Protein AF-A0A836VFK0-F1 (afdb_monomer_lite)

Radius of gyration: 29.85 Å; chains: 1; bounding box: 54×107×54 Å

Sequence (271 aa):
MSVHYNKGGKITPRKLFIPAIAVLILAVAMVLGTFAPRTVLADGMPELYFIDAHSQLPRGFAPSKIIPLMDKAGVWRTILSARNDRSPKDVANYAAKHPDRITAAVRSKGKSFNKNKPKFEKLINLQLKQPIFKALGEVILYHAQKGNKAPEINVSLHSPQARMLLDVALERKWPFIAHYELRASGPAKSKILDSFKATARANPDHPFLLIHMAQLNVDEVKRLIAAHGNVYFLTSHSNPIRDFSTRQLWTNLFDGERLLPRWTEVFLENP

Foldseek 3Di:
DDDDDDDDDDDDDDDPPPDVVNVVVVVVVVVVVVPDPPPPPVPDDDLPAAEAAADEDEPPDDLVVVVVVCVVVSHQAYAYEYDQHDQLVVLLVSCVVVVRHYARAQDLDYPCLQVVHVVNVVSRVVVVVDPSHLAHHEDEQFDDDQDVPDHTGHHACPDPSNVVSVVVCVVSLHEHEYEALLVNVPPCNVVRVVSVLVVLVVVQPRAYEYELQSLDELVVSLVSCVSHVRYYYHNPPQDDVDDPVGPRSGHHQDDVPHGDVSNVVSVVVPD

Structure (mmCIF, N/CA/C/O backbone):
data_AF-A0A836VFK0-F1
#
_entry.id   AF-A0A836VFK0-F1
#
loop_
_atom_site.group_PDB
_atom_site.id
_atom_site.type_symbol
_atom_site.label_atom_id
_atom_site.label_alt_id
_atom_site.label_comp_id
_atom_site.label_asym_id
_atom_site.label_entity_id
_atom_site.label_seq_id
_atom_site.pdbx_PDB_ins_code
_atom_site.Cartn_x
_atom_site.Cartn_y
_atom_site.Cartn_z
_atom_site.occupancy
_atom_site.B_iso_or_equiv
_atom_site.auth_seq_id
_atom_site.auth_comp_id
_atom_site.auth_asym_id
_atom_site.auth_atom_id
_atom_site.pdbx_PDB_model_num
ATOM 1 N N . MET A 1 1 ? 20.744 -84.319 -35.127 1.00 40.69 1 MET A N 1
ATOM 2 C CA . MET A 1 1 ? 21.177 -85.559 -34.452 1.00 40.69 1 MET A CA 1
ATOM 3 C C . MET A 1 1 ? 22.520 -85.260 -33.812 1.00 40.69 1 MET A C 1
ATOM 5 O O . MET A 1 1 ? 23.412 -84.862 -34.543 1.00 40.69 1 MET A O 1
ATOM 9 N N . SER A 1 2 ? 22.589 -85.291 -32.481 1.00 31.70 2 SER A N 1
ATOM 10 C CA . SER A 1 2 ? 23.764 -85.658 -31.671 1.00 31.70 2 SER A CA 1
ATOM 11 C C . SER A 1 2 ? 23.610 -85.075 -30.276 1.00 31.70 2 SER A C 1
ATOM 13 O O . SER A 1 2 ? 23.870 -83.906 -30.009 1.00 31.70 2 SER A O 1
ATOM 15 N N . VAL A 1 3 ? 23.120 -85.950 -29.407 1.00 33.25 3 VAL A N 1
ATOM 16 C CA . VAL A 1 3 ? 23.165 -85.838 -27.958 1.00 33.25 3 VAL A CA 1
ATOM 17 C C . VAL A 1 3 ? 24.561 -86.286 -27.536 1.00 33.25 3 VAL A C 1
ATOM 19 O O . VAL A 1 3 ? 24.964 -87.399 -27.867 1.00 33.25 3 VAL A O 1
ATOM 22 N N . HIS A 1 4 ? 25.275 -85.464 -26.772 1.00 34.50 4 HIS A N 1
ATOM 23 C CA . HIS A 1 4 ? 26.400 -85.934 -25.970 1.00 34.50 4 HIS A CA 1
ATOM 24 C C . HIS A 1 4 ? 26.123 -85.639 -24.499 1.00 34.50 4 HIS A C 1
ATOM 26 O O . HIS A 1 4 ? 26.166 -84.501 -24.045 1.00 34.50 4 HIS A O 1
ATOM 32 N N . TYR A 1 5 ? 25.820 -86.709 -23.766 1.00 36.06 5 TYR A N 1
ATOM 33 C CA . TYR A 1 5 ? 25.898 -86.756 -22.313 1.00 36.06 5 TYR A CA 1
ATOM 34 C C . TYR A 1 5 ? 27.365 -86.796 -21.892 1.00 36.06 5 TYR A C 1
ATOM 36 O O . TYR A 1 5 ? 28.132 -87.591 -22.439 1.00 36.06 5 TYR A O 1
ATOM 44 N N . ASN A 1 6 ? 27.727 -86.046 -20.848 1.00 42.47 6 ASN A N 1
ATOM 45 C CA . ASN A 1 6 ? 28.866 -86.425 -20.027 1.00 42.47 6 ASN A CA 1
ATOM 46 C C . ASN A 1 6 ? 28.558 -86.344 -18.528 1.00 42.47 6 ASN A C 1
ATOM 48 O O . ASN A 1 6 ? 27.777 -85.519 -18.059 1.00 42.47 6 ASN A O 1
ATOM 52 N N . LYS A 1 7 ? 29.133 -87.317 -17.827 1.00 45.81 7 LYS A N 1
ATOM 53 C CA . LYS A 1 7 ? 28.816 -87.799 -16.484 1.00 45.81 7 LYS A CA 1
ATOM 54 C C . LYS A 1 7 ? 29.408 -86.910 -15.384 1.00 45.81 7 LYS A C 1
ATOM 56 O O . LYS A 1 7 ? 30.547 -86.483 -15.484 1.00 45.81 7 LYS A O 1
ATOM 61 N N . GLY A 1 8 ? 28.662 -86.795 -14.283 1.00 50.50 8 GLY A N 1
ATOM 62 C CA . GLY A 1 8 ? 29.181 -86.884 -12.911 1.00 50.50 8 GLY A CA 1
ATOM 63 C C . GLY A 1 8 ? 30.143 -85.796 -12.425 1.00 50.50 8 GLY A C 1
ATOM 64 O O . GLY A 1 8 ? 31.353 -85.938 -12.543 1.00 50.50 8 GLY A O 1
ATOM 65 N N . GLY A 1 9 ? 29.612 -84.802 -11.710 1.00 40.38 9 GLY A N 1
ATOM 66 C CA . GLY A 1 9 ? 30.397 -83.915 -10.848 1.00 40.38 9 GLY A CA 1
ATOM 67 C C . GLY A 1 9 ? 29.588 -83.523 -9.614 1.00 40.38 9 GLY A C 1
ATOM 68 O O . GLY A 1 9 ? 28.629 -82.765 -9.718 1.00 40.38 9 GLY A O 1
ATOM 69 N N . LYS A 1 10 ? 29.937 -84.072 -8.444 1.00 41.88 10 LYS A N 1
ATOM 70 C CA . LYS A 1 10 ? 29.364 -83.671 -7.149 1.00 41.88 10 LYS A CA 1
ATOM 71 C C . LYS A 1 10 ? 29.747 -82.214 -6.865 1.00 41.88 10 LYS A C 1
ATOM 73 O O . LYS A 1 10 ? 30.933 -81.905 -6.811 1.00 41.88 10 LYS A O 1
ATOM 78 N N . ILE A 1 11 ? 28.762 -81.348 -6.635 1.00 45.59 11 ILE A N 1
ATOM 79 C CA . ILE A 1 11 ? 28.976 -79.970 -6.174 1.00 45.59 11 ILE A CA 1
ATOM 80 C C . ILE A 1 11 ? 28.818 -79.954 -4.651 1.00 45.59 11 ILE A C 1
ATOM 82 O O . ILE A 1 11 ? 27.724 -80.160 -4.130 1.00 45.59 11 ILE A O 1
ATOM 86 N N . THR A 1 12 ? 29.908 -79.721 -3.923 1.00 44.12 12 THR A N 1
ATOM 87 C CA . THR A 1 12 ? 29.870 -79.347 -2.504 1.00 44.12 12 THR A CA 1
ATOM 88 C C . THR A 1 12 ? 29.607 -77.839 -2.386 1.00 44.12 12 THR A C 1
ATOM 90 O O . THR A 1 12 ? 30.286 -77.053 -3.050 1.00 44.12 12 THR A O 1
ATOM 93 N N . PRO A 1 13 ? 28.649 -77.382 -1.556 1.00 41.91 13 PRO A N 1
ATOM 94 C CA . PRO A 1 13 ? 28.379 -75.957 -1.415 1.00 41.91 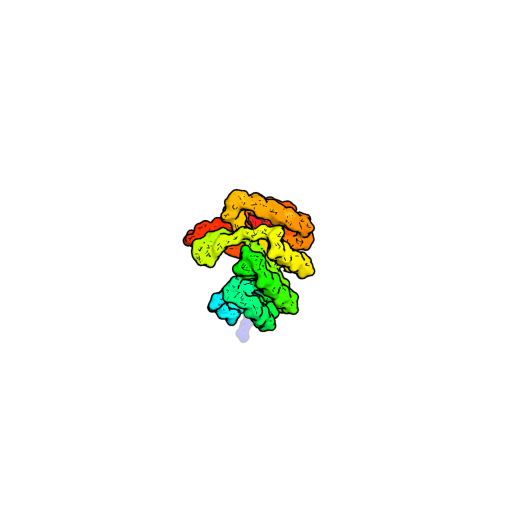13 PRO A CA 1
ATOM 95 C C . PRO A 1 13 ? 29.496 -75.276 -0.612 1.00 41.91 13 PRO A C 1
ATOM 97 O O . PRO A 1 13 ? 29.728 -75.579 0.560 1.00 41.91 13 PRO A O 1
ATOM 100 N N . ARG A 1 14 ? 30.186 -74.321 -1.246 1.00 40.91 14 ARG A N 1
ATOM 101 C CA . ARG A 1 14 ? 31.087 -73.374 -0.576 1.00 40.91 14 ARG A CA 1
ATOM 102 C C . ARG A 1 14 ? 30.245 -72.497 0.357 1.00 40.91 14 ARG A C 1
ATOM 104 O O . ARG A 1 14 ? 29.415 -71.723 -0.112 1.00 40.91 14 ARG A O 1
ATOM 111 N N . LYS A 1 15 ? 30.458 -72.600 1.673 1.00 44.19 15 LYS A N 1
ATOM 112 C CA . LYS A 1 15 ? 29.910 -71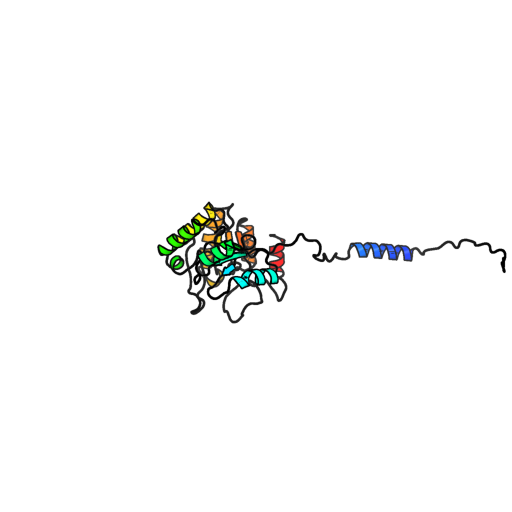.637 2.641 1.00 44.19 15 LYS A CA 1
ATOM 113 C C . LYS A 1 15 ? 30.498 -70.258 2.335 1.00 44.19 15 LYS A C 1
ATOM 115 O O . LYS A 1 15 ? 31.712 -70.075 2.406 1.00 44.19 15 LYS A O 1
ATOM 120 N N . LEU A 1 16 ? 29.638 -69.310 1.974 1.00 48.19 16 LEU A N 1
ATOM 121 C CA . LEU A 1 16 ? 29.999 -67.916 1.744 1.00 48.19 16 LEU A CA 1
ATOM 122 C C . LEU A 1 16 ? 30.299 -67.266 3.105 1.00 48.19 16 LEU A C 1
ATOM 124 O O . LEU A 1 16 ? 29.391 -66.849 3.819 1.00 48.19 16 LEU A O 1
ATOM 128 N N . PHE A 1 17 ? 31.571 -67.232 3.501 1.00 50.44 17 PHE A N 1
ATOM 129 C CA . PHE A 1 17 ? 32.017 -66.433 4.641 1.00 50.44 17 PHE A CA 1
ATOM 130 C C . PHE A 1 17 ? 32.078 -64.972 4.197 1.00 50.44 17 PHE A C 1
ATOM 132 O O . PHE A 1 17 ? 33.043 -64.551 3.563 1.00 50.44 17 PHE A O 1
ATOM 139 N N . ILE A 1 18 ? 31.036 -64.201 4.503 1.00 57.59 18 ILE A N 1
ATOM 140 C CA . ILE A 1 18 ? 31.115 -62.742 4.428 1.00 57.59 18 ILE A CA 1
ATOM 141 C C . ILE A 1 18 ? 31.880 -62.296 5.683 1.00 57.59 18 ILE A C 1
ATOM 143 O O . ILE A 1 18 ? 31.390 -62.524 6.791 1.00 57.59 18 ILE A O 1
ATOM 147 N N . PRO A 1 19 ? 33.089 -61.719 5.563 1.00 61.84 19 PRO A N 1
ATOM 148 C CA . PRO A 1 19 ? 33.842 -61.273 6.728 1.00 61.84 19 PRO A CA 1
ATOM 149 C C . PRO A 1 19 ? 33.047 -60.183 7.455 1.00 61.84 19 PRO A C 1
ATOM 151 O O . PRO A 1 19 ? 32.482 -59.298 6.814 1.00 61.84 19 PRO A O 1
ATOM 154 N N . ALA A 1 20 ? 33.021 -60.224 8.790 1.00 58.22 20 ALA A N 1
ATOM 155 C CA . ALA A 1 20 ? 32.262 -59.294 9.639 1.00 58.22 20 ALA A CA 1
ATOM 156 C C . ALA A 1 20 ? 32.525 -57.804 9.320 1.00 58.22 20 ALA A C 1
ATOM 158 O O . ALA A 1 20 ? 31.658 -56.957 9.515 1.00 58.22 20 ALA A O 1
ATOM 159 N N . ILE A 1 21 ? 33.692 -57.498 8.745 1.00 59.25 21 ILE A N 1
ATOM 160 C CA . ILE A 1 21 ? 34.079 -56.168 8.262 1.00 59.25 21 ILE A CA 1
ATOM 161 C C . ILE A 1 21 ? 33.166 -55.682 7.123 1.00 59.25 21 ILE A C 1
ATOM 163 O O . ILE A 1 21 ? 32.782 -54.518 7.108 1.00 59.25 21 ILE A O 1
ATOM 167 N N . ALA A 1 22 ? 32.752 -56.554 6.199 1.00 59.38 22 ALA A N 1
ATOM 168 C CA . ALA A 1 22 ? 31.859 -56.181 5.099 1.00 59.38 22 ALA A CA 1
ATOM 169 C C . ALA A 1 22 ? 30.433 -55.870 5.590 1.00 59.38 22 ALA A C 1
ATOM 171 O O . ALA A 1 22 ? 29.790 -54.956 5.079 1.00 59.38 22 ALA A O 1
ATOM 172 N N . VAL A 1 23 ? 29.967 -56.578 6.626 1.00 65.25 23 VAL A N 1
ATOM 173 C CA . VAL A 1 23 ? 28.681 -56.293 7.287 1.00 65.25 23 VAL A CA 1
ATOM 174 C C . VAL A 1 23 ? 28.744 -54.959 8.035 1.00 65.25 23 VAL A C 1
ATOM 176 O O . VAL A 1 23 ? 27.807 -54.167 7.959 1.00 65.25 23 VAL A O 1
ATOM 179 N N . LEU A 1 24 ? 29.871 -54.670 8.694 1.00 64.56 24 LEU A N 1
ATOM 180 C CA . LEU A 1 24 ? 30.083 -53.410 9.405 1.00 64.56 24 LEU A CA 1
ATOM 181 C C . LEU A 1 24 ? 30.148 -52.207 8.448 1.00 64.56 24 LEU A C 1
ATOM 183 O O . LEU A 1 24 ? 29.543 -51.176 8.725 1.00 64.56 24 LEU A O 1
ATOM 187 N N . ILE A 1 25 ? 30.815 -52.347 7.296 1.00 67.44 25 ILE A N 1
ATOM 188 C CA . ILE A 1 25 ? 30.869 -51.296 6.266 1.00 67.44 25 ILE A CA 1
ATOM 189 C C . ILE A 1 25 ? 29.471 -51.021 5.694 1.00 67.44 25 ILE A C 1
ATOM 191 O O . ILE A 1 25 ? 29.098 -49.857 5.541 1.00 67.44 25 ILE A O 1
ATOM 195 N N . LEU A 1 26 ? 28.666 -52.062 5.441 1.00 63.03 26 LEU A N 1
ATOM 196 C CA . LEU A 1 26 ? 27.279 -51.885 4.996 1.00 63.03 26 LEU A CA 1
ATOM 197 C C . LEU A 1 26 ? 26.421 -51.171 6.053 1.00 63.03 26 LEU A C 1
ATOM 199 O O . LEU A 1 26 ? 25.635 -50.290 5.709 1.00 63.03 26 LEU A O 1
ATOM 203 N N . ALA A 1 27 ? 26.586 -51.524 7.330 1.00 65.00 27 ALA A N 1
ATOM 204 C CA . ALA A 1 27 ? 25.838 -50.911 8.425 1.00 65.00 27 ALA A CA 1
ATOM 205 C C . ALA A 1 27 ? 26.190 -49.423 8.599 1.00 65.00 27 ALA A C 1
ATOM 207 O O . ALA A 1 27 ? 25.295 -48.591 8.739 1.00 65.00 27 ALA A O 1
ATOM 208 N N . VAL A 1 28 ? 27.476 -49.063 8.511 1.00 64.25 28 VAL A N 1
ATOM 209 C CA . VAL A 1 28 ? 27.922 -47.660 8.581 1.00 64.25 28 VAL A CA 1
ATOM 210 C C . VAL A 1 28 ? 27.439 -46.859 7.366 1.00 64.25 28 VAL A C 1
ATOM 212 O O . VAL A 1 28 ? 26.987 -45.727 7.531 1.00 64.25 28 VAL A O 1
ATOM 215 N N . ALA A 1 29 ? 27.447 -47.443 6.163 1.00 60.97 29 ALA A N 1
ATOM 216 C CA . ALA A 1 29 ? 26.914 -46.794 4.963 1.00 60.97 29 ALA A CA 1
ATOM 217 C C . ALA A 1 29 ? 25.393 -46.552 5.047 1.00 60.97 29 ALA A C 1
ATOM 219 O O . ALA A 1 29 ? 24.922 -45.494 4.628 1.00 60.97 29 ALA A O 1
ATOM 220 N N . MET A 1 30 ? 24.626 -47.477 5.641 1.00 59.00 30 MET A N 1
ATOM 221 C CA . MET A 1 30 ? 23.194 -47.264 5.895 1.00 59.00 30 MET A CA 1
ATOM 222 C C . MET A 1 30 ? 22.952 -46.142 6.909 1.00 59.00 30 MET A C 1
ATOM 224 O O . MET A 1 30 ? 22.100 -45.290 6.670 1.00 59.00 30 MET A O 1
ATOM 228 N N . VAL A 1 31 ? 23.722 -46.088 8.002 1.00 60.22 31 VAL A N 1
ATOM 229 C CA . VAL A 1 31 ? 23.581 -45.024 9.012 1.00 60.22 31 VAL A CA 1
ATOM 230 C C . VAL A 1 31 ? 23.963 -43.660 8.427 1.00 60.22 31 VAL A C 1
ATOM 232 O O . VAL A 1 31 ? 23.218 -42.698 8.595 1.00 60.22 31 VAL A O 1
ATOM 235 N N . LEU A 1 32 ? 25.044 -43.560 7.649 1.00 53.16 32 LEU A N 1
ATOM 236 C CA . LEU A 1 32 ? 25.421 -42.302 6.987 1.00 53.16 32 LEU A CA 1
ATOM 237 C C . LEU A 1 32 ? 24.399 -41.860 5.923 1.00 53.16 32 LEU A C 1
ATOM 239 O O . LEU A 1 32 ? 24.153 -40.663 5.780 1.00 53.16 32 LEU A O 1
ATOM 243 N N . GLY A 1 33 ? 23.733 -42.800 5.244 1.00 55.25 33 GLY A N 1
ATOM 244 C CA . GLY A 1 33 ? 22.623 -42.505 4.330 1.00 55.25 33 GLY A CA 1
ATOM 245 C C . GLY A 1 33 ? 21.375 -41.940 5.023 1.00 55.25 33 GLY A C 1
ATOM 246 O O . GLY A 1 33 ? 20.619 -41.198 4.399 1.00 55.25 33 GLY A O 1
ATOM 247 N N . THR A 1 34 ? 21.174 -42.227 6.317 1.00 55.50 34 THR A N 1
ATOM 248 C CA . THR A 1 34 ? 20.059 -41.654 7.102 1.00 55.50 34 THR A CA 1
ATOM 249 C C . THR A 1 34 ? 20.307 -40.224 7.587 1.00 55.50 34 THR A C 1
ATOM 251 O O . THR A 1 34 ? 19.347 -39.529 7.913 1.00 55.50 34 THR A O 1
ATOM 254 N N . PHE A 1 35 ? 21.564 -39.762 7.579 1.00 53.28 35 PHE A N 1
ATOM 255 C CA . PHE A 1 35 ? 21.956 -38.400 7.970 1.00 53.28 35 PHE A CA 1
ATOM 256 C C . PHE A 1 35 ? 22.393 -37.519 6.794 1.00 53.28 35 PHE A C 1
ATOM 258 O O . PHE A 1 35 ? 22.774 -36.367 7.004 1.00 53.28 35 PHE A O 1
ATOM 265 N N . ALA A 1 36 ? 22.317 -38.015 5.556 1.00 50.44 36 ALA A N 1
ATOM 266 C CA . ALA A 1 36 ? 22.446 -37.151 4.393 1.00 50.44 36 ALA A CA 1
ATOM 267 C C . ALA A 1 36 ? 21.314 -36.108 4.450 1.00 50.44 36 ALA A C 1
ATOM 269 O O . ALA A 1 36 ? 20.142 -36.501 4.519 1.00 50.44 36 ALA A O 1
ATOM 270 N N . PRO A 1 37 ? 21.614 -34.794 4.455 1.00 48.03 37 PRO A N 1
ATOM 271 C CA . PRO A 1 37 ? 20.571 -33.788 4.405 1.00 48.03 37 PRO A CA 1
ATOM 272 C C . PRO A 1 37 ? 19.762 -34.055 3.144 1.00 48.03 37 PRO A C 1
ATOM 274 O O . PRO A 1 37 ? 20.289 -33.999 2.033 1.00 48.03 37 PRO A O 1
ATOM 277 N N . ARG A 1 38 ? 18.480 -34.388 3.316 1.00 50.31 38 ARG A N 1
ATOM 278 C CA . ARG A 1 38 ? 17.544 -34.381 2.200 1.00 50.31 38 ARG A CA 1
ATOM 279 C C . ARG A 1 38 ? 17.530 -32.948 1.698 1.00 50.31 38 ARG A C 1
ATOM 281 O O . ARG A 1 38 ? 16.934 -32.075 2.325 1.00 50.31 38 ARG A O 1
ATOM 288 N N . THR A 1 39 ? 18.206 -32.696 0.586 1.00 46.50 39 THR A N 1
ATOM 289 C CA . THR A 1 39 ? 17.865 -31.572 -0.267 1.00 46.50 39 THR A CA 1
ATOM 290 C C . THR A 1 39 ? 16.414 -31.796 -0.657 1.00 46.50 39 THR A C 1
ATOM 292 O O . THR A 1 39 ? 16.101 -32.621 -1.512 1.00 46.50 39 THR A O 1
ATOM 295 N N . VAL A 1 40 ? 15.506 -31.128 0.052 1.00 47.03 40 VAL A N 1
ATOM 296 C CA . VAL A 1 40 ? 14.118 -31.008 -0.372 1.00 47.03 40 VAL A CA 1
ATOM 297 C C . VAL A 1 40 ? 14.176 -30.157 -1.632 1.00 47.03 40 VAL A C 1
ATOM 299 O O . VAL A 1 40 ? 14.176 -28.930 -1.573 1.00 47.03 40 VAL A O 1
ATOM 302 N N . LEU A 1 41 ? 14.347 -30.813 -2.779 1.00 46.09 41 LEU A N 1
ATOM 303 C CA . LEU A 1 41 ? 14.021 -30.202 -4.054 1.00 46.09 41 LEU A CA 1
ATOM 304 C C . LEU A 1 41 ? 12.532 -29.860 -3.981 1.00 46.09 41 LEU A C 1
ATOM 306 O O . LEU A 1 41 ? 11.723 -30.669 -3.528 1.00 46.09 41 LEU A O 1
ATOM 310 N N . ALA A 1 42 ? 12.199 -28.626 -4.342 1.00 51.44 42 ALA A N 1
ATOM 311 C CA . ALA A 1 42 ? 10.893 -27.998 -4.157 1.00 51.44 42 ALA A CA 1
ATOM 312 C C . ALA A 1 42 ? 9.751 -28.632 -4.986 1.00 51.44 42 ALA A C 1
ATOM 314 O O . ALA A 1 42 ? 8.681 -28.043 -5.108 1.00 51.44 42 ALA A O 1
ATOM 315 N N . ASP A 1 43 ? 9.946 -29.835 -5.525 1.00 51.88 43 ASP A N 1
ATOM 316 C CA . ASP A 1 43 ? 9.104 -30.475 -6.539 1.00 51.88 43 ASP A CA 1
ATOM 317 C C . ASP A 1 43 ? 7.776 -31.036 -5.985 1.00 51.88 43 ASP A C 1
ATOM 319 O O . ASP A 1 43 ? 7.010 -31.658 -6.716 1.00 51.88 43 ASP A O 1
ATOM 323 N N . GLY A 1 44 ? 7.483 -30.828 -4.694 1.00 46.03 44 GLY A N 1
ATOM 324 C CA . GLY A 1 44 ? 6.293 -31.359 -4.014 1.00 46.03 44 GLY A CA 1
ATOM 325 C C . GLY A 1 44 ? 5.548 -30.375 -3.108 1.00 46.03 44 GLY A C 1
ATOM 326 O O . GLY A 1 44 ? 4.681 -30.801 -2.347 1.00 46.03 44 GLY A O 1
ATOM 327 N N . MET A 1 45 ? 5.874 -29.079 -3.146 1.00 47.28 45 MET A N 1
ATOM 328 C CA . MET A 1 45 ? 5.064 -28.071 -2.453 1.00 47.28 45 MET A CA 1
ATOM 329 C C . MET A 1 45 ? 3.758 -27.850 -3.240 1.00 47.28 45 MET A C 1
ATOM 331 O O . MET A 1 45 ? 3.814 -27.828 -4.472 1.00 47.28 45 MET A O 1
ATOM 335 N N . PRO A 1 46 ? 2.589 -27.670 -2.586 1.00 54.19 46 PRO A N 1
ATOM 336 C CA . PRO A 1 46 ? 1.400 -27.172 -3.285 1.00 54.19 46 PRO A CA 1
ATOM 337 C C . PRO A 1 46 ? 1.791 -25.911 -4.061 1.00 54.19 46 PRO A C 1
ATOM 339 O O . PRO A 1 46 ? 2.587 -25.132 -3.534 1.00 54.19 46 PRO A O 1
ATOM 342 N N . GLU A 1 47 ? 1.290 -25.738 -5.295 1.00 60.38 47 GLU A N 1
ATOM 343 C CA . GLU A 1 47 ? 1.605 -24.578 -6.145 1.00 60.38 47 GLU A CA 1
ATOM 344 C C . GLU A 1 47 ? 1.652 -23.305 -5.291 1.00 60.38 47 GLU A C 1
ATOM 346 O O . GLU A 1 47 ? 0.631 -22.845 -4.775 1.00 60.38 47 GLU A O 1
ATOM 351 N N . LEU A 1 48 ? 2.855 -22.764 -5.070 1.00 66.38 48 LEU A N 1
ATOM 352 C CA . LEU A 1 48 ? 3.013 -21.568 -4.259 1.00 66.38 48 LEU A CA 1
ATOM 353 C C . LEU A 1 48 ? 2.461 -20.400 -5.077 1.00 66.38 48 LEU A C 1
ATOM 355 O O . LEU A 1 48 ? 3.137 -19.862 -5.954 1.00 66.38 48 LEU A O 1
ATOM 359 N N . TYR A 1 49 ? 1.214 -20.016 -4.811 1.00 81.38 49 TYR A N 1
ATOM 360 C CA . TYR A 1 49 ? 0.600 -18.874 -5.474 1.00 81.38 49 TYR A CA 1
ATOM 361 C C . TYR A 1 49 ? 1.269 -17.583 -5.007 1.00 81.38 49 TYR A C 1
ATOM 363 O O . TYR A 1 49 ? 1.045 -17.111 -3.892 1.00 81.38 49 TYR A O 1
ATOM 371 N N . PHE A 1 50 ? 2.071 -16.977 -5.880 1.00 90.81 50 PHE A N 1
ATOM 372 C CA . PHE A 1 50 ? 2.662 -15.679 -5.594 1.00 90.81 50 PHE A CA 1
ATOM 373 C C . PHE A 1 50 ? 1.657 -14.561 -5.898 1.00 90.81 50 PHE A C 1
ATOM 375 O O . PHE A 1 50 ? 1.231 -14.371 -7.041 1.00 90.81 50 PHE A O 1
ATOM 382 N N . ILE A 1 51 ? 1.257 -13.826 -4.858 1.00 94.31 51 ILE A N 1
ATOM 383 C CA . ILE A 1 51 ? 0.348 -12.682 -4.962 1.00 94.31 51 ILE A CA 1
ATOM 384 C C . ILE A 1 51 ? 1.142 -11.397 -4.762 1.00 94.31 51 ILE A C 1
ATOM 386 O O . ILE A 1 51 ? 1.738 -11.169 -3.711 1.00 94.31 51 ILE A O 1
ATOM 390 N N . ASP A 1 52 ? 1.080 -10.510 -5.747 1.00 96.44 52 ASP A N 1
ATOM 391 C CA . ASP A 1 52 ? 1.560 -9.145 -5.596 1.00 96.44 52 ASP A CA 1
ATOM 392 C C . ASP A 1 52 ? 0.504 -8.313 -4.853 1.00 96.44 52 ASP A C 1
ATOM 394 O O . ASP A 1 52 ? -0.501 -7.857 -5.413 1.00 96.44 52 ASP A O 1
ATOM 398 N N . ALA A 1 53 ? 0.734 -8.139 -3.553 1.00 96.31 53 ALA A N 1
ATOM 399 C CA . ALA A 1 53 ? -0.183 -7.465 -2.642 1.00 96.31 53 ALA A CA 1
ATOM 400 C C . ALA A 1 53 ? -0.265 -5.939 -2.840 1.00 96.31 53 ALA A C 1
ATOM 402 O O . ALA A 1 53 ? -1.145 -5.302 -2.255 1.00 96.31 53 ALA A O 1
ATOM 403 N N . HIS A 1 54 ? 0.617 -5.327 -3.642 1.00 96.94 54 HIS A N 1
ATOM 404 C CA . HIS A 1 54 ? 0.526 -3.901 -3.942 1.00 96.94 54 HIS A CA 1
ATOM 405 C C . HIS A 1 54 ? 1.272 -3.512 -5.221 1.00 96.94 54 HIS A C 1
ATOM 407 O O . HIS A 1 54 ? 2.492 -3.346 -5.223 1.00 96.94 54 HIS A O 1
ATOM 413 N N . SER A 1 55 ? 0.505 -3.178 -6.259 1.00 96.69 55 SER A N 1
ATOM 414 C CA . SER A 1 55 ? 1.02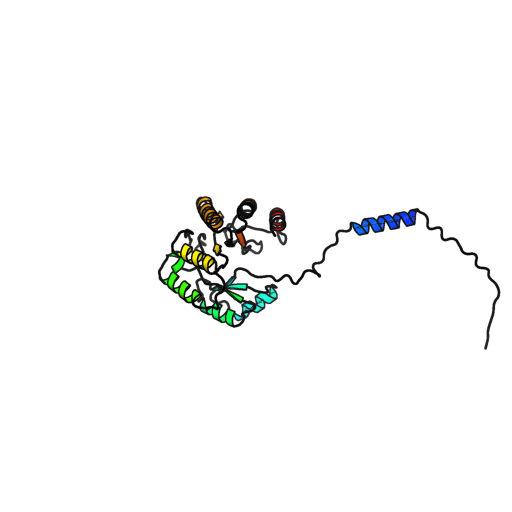8 -2.585 -7.488 1.00 96.69 55 SER A CA 1
ATOM 415 C C . SER A 1 55 ? 0.254 -1.353 -7.933 1.00 96.69 55 SER A C 1
ATOM 417 O O . SER A 1 55 ? -0.883 -1.080 -7.521 1.00 96.69 55 SER A O 1
ATOM 419 N N . GLN A 1 56 ? 0.887 -0.578 -8.814 1.00 96.12 56 GLN A N 1
ATOM 420 C CA . GLN A 1 56 ? 0.336 0.676 -9.315 1.00 96.12 56 GLN A CA 1
ATOM 421 C C . GLN A 1 56 ? 0.458 0.778 -10.822 1.00 96.12 56 GLN A C 1
ATOM 423 O O . GLN A 1 56 ? 1.542 0.628 -11.377 1.00 96.12 56 GLN A O 1
ATOM 428 N N . LEU A 1 57 ? -0.645 1.127 -11.476 1.00 97.06 57 LEU A N 1
ATOM 429 C CA . LEU A 1 57 ? -0.693 1.322 -12.914 1.00 97.06 57 LEU A CA 1
ATOM 430 C C . LEU A 1 57 ? -0.451 2.807 -13.262 1.00 97.06 57 LEU A C 1
ATOM 432 O O . LEU A 1 57 ? -1.349 3.631 -13.035 1.00 97.06 57 LEU A O 1
ATOM 436 N N . PRO A 1 58 ? 0.731 3.183 -13.797 1.00 95.44 58 PRO A N 1
ATOM 437 C CA . PRO A 1 58 ? 1.025 4.556 -14.203 1.00 95.44 58 PRO A CA 1
ATOM 438 C C . PRO A 1 58 ? 0.358 4.924 -15.531 1.00 95.44 58 PRO A C 1
ATOM 440 O O . PRO A 1 58 ? -0.127 4.064 -16.283 1.00 95.44 58 PRO A O 1
ATOM 443 N N . ARG A 1 59 ? 0.362 6.223 -15.848 1.00 93.75 59 ARG A N 1
ATOM 444 C CA . ARG A 1 59 ? 0.065 6.699 -17.204 1.00 93.75 59 ARG A CA 1
ATOM 445 C C . ARG A 1 59 ? 1.129 6.188 -18.183 1.00 93.75 59 ARG A C 1
ATOM 447 O O . ARG A 1 59 ? 2.285 6.013 -17.816 1.00 93.75 59 ARG A O 1
ATOM 454 N N . GLY A 1 60 ? 0.732 5.943 -19.431 1.00 93.31 60 GLY A N 1
ATOM 455 C CA . GLY A 1 60 ? 1.642 5.522 -20.505 1.00 93.31 60 GLY A CA 1
ATOM 456 C C . GLY A 1 60 ? 1.994 4.033 -20.500 1.00 93.31 60 GLY A C 1
ATOM 457 O O . G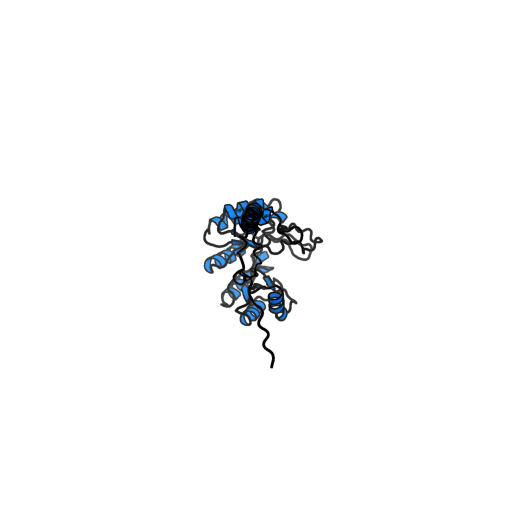LY A 1 60 ? 2.473 3.523 -21.507 1.00 93.31 60 GLY A O 1
ATOM 458 N N . PHE A 1 61 ? 1.696 3.301 -19.422 1.00 96.19 61 PHE A N 1
ATOM 459 C CA . PHE A 1 61 ? 1.834 1.849 -19.415 1.00 96.19 61 PHE A CA 1
ATOM 460 C C . PHE A 1 61 ? 0.600 1.174 -20.026 1.00 96.19 61 PHE A C 1
ATOM 462 O O . PHE A 1 61 ? -0.537 1.414 -19.595 1.00 96.19 61 PHE A O 1
ATOM 469 N N . ALA A 1 62 ? 0.830 0.324 -21.027 1.00 95.06 62 ALA A N 1
ATOM 470 C CA . ALA A 1 62 ? -0.211 -0.415 -21.731 1.00 95.06 62 ALA A CA 1
ATOM 471 C C . ALA A 1 62 ? -0.768 -1.546 -20.844 1.00 95.06 62 ALA A C 1
ATOM 473 O O . ALA A 1 62 ? -0.015 -2.461 -20.509 1.00 95.06 62 ALA A O 1
ATOM 474 N N . PRO A 1 63 ? -2.071 -1.538 -20.484 1.00 95.25 63 PRO A N 1
ATOM 475 C CA . PRO A 1 63 ? -2.649 -2.584 -19.638 1.00 95.25 63 PRO A CA 1
ATOM 476 C C . PRO A 1 63 ? -2.512 -3.993 -20.217 1.00 95.25 63 PRO A C 1
ATOM 478 O O . PRO A 1 63 ? -2.358 -4.941 -19.463 1.00 95.25 63 PRO A O 1
ATOM 481 N N . SER A 1 64 ? -2.479 -4.137 -21.545 1.00 96.00 64 SER A N 1
ATOM 482 C CA . SER A 1 64 ? -2.261 -5.426 -22.217 1.00 96.00 64 SER A CA 1
ATOM 483 C C . SER A 1 64 ? -0.943 -6.114 -21.840 1.00 96.00 64 SER A C 1
ATOM 485 O O . SER A 1 64 ? -0.824 -7.318 -22.025 1.00 96.00 64 SER A O 1
ATOM 487 N N . LYS A 1 65 ? 0.033 -5.382 -21.287 1.00 97.62 65 LYS A N 1
ATOM 488 C CA . LYS A 1 65 ? 1.309 -5.943 -20.822 1.00 97.62 65 LYS A CA 1
ATOM 489 C C . LYS A 1 65 ? 1.259 -6.502 -19.396 1.00 97.62 65 LYS A C 1
ATOM 491 O O . LYS A 1 65 ? 2.212 -7.159 -19.002 1.00 97.62 65 LYS A O 1
ATOM 496 N N . ILE A 1 66 ? 0.201 -6.242 -18.621 1.00 97.62 66 ILE A N 1
ATOM 497 C CA . ILE A 1 66 ? 0.140 -6.610 -17.194 1.00 97.62 66 ILE A CA 1
ATOM 498 C C . ILE A 1 66 ? 0.139 -8.134 -17.025 1.00 97.62 66 ILE A C 1
ATOM 500 O O . ILE A 1 66 ? 1.069 -8.658 -16.424 1.00 97.62 66 ILE A O 1
ATOM 504 N N . ILE A 1 67 ? -0.845 -8.844 -17.594 1.00 98.19 67 ILE A N 1
ATOM 505 C CA . ILE A 1 67 ? -0.935 -10.312 -17.472 1.00 98.19 67 ILE A CA 1
ATOM 506 C C . ILE A 1 67 ? 0.316 -11.024 -18.018 1.00 98.19 67 ILE A C 1
ATOM 508 O O . ILE A 1 67 ? 0.889 -11.805 -17.268 1.00 98.19 67 ILE A O 1
ATOM 512 N N . PRO A 1 68 ? 0.845 -10.705 -19.220 1.00 98.00 68 PRO A N 1
ATOM 513 C CA . PRO A 1 68 ? 2.083 -11.330 -19.695 1.00 98.00 68 PRO A CA 1
ATOM 514 C C . PRO A 1 68 ? 3.289 -11.143 -18.763 1.00 98.00 68 PRO A C 1
ATOM 516 O O . PRO A 1 68 ? 4.124 -12.037 -18.641 1.00 98.00 68 PRO A O 1
ATOM 519 N N . LEU A 1 69 ? 3.409 -9.986 -18.101 1.00 97.44 69 LEU A N 1
ATOM 520 C CA . LEU A 1 69 ? 4.475 -9.758 -17.120 1.00 97.44 69 LEU A CA 1
ATOM 521 C C . LEU A 1 69 ? 4.236 -10.525 -15.823 1.00 97.44 69 LEU A C 1
ATOM 523 O O . LEU A 1 69 ? 5.197 -11.029 -15.250 1.00 97.44 69 LEU A O 1
ATOM 527 N N . MET A 1 70 ? 2.982 -10.618 -15.377 1.00 97.00 70 MET A N 1
ATOM 528 C CA . MET A 1 70 ? 2.610 -11.443 -14.232 1.00 97.00 70 MET A CA 1
ATOM 529 C C . MET A 1 70 ? 2.943 -12.913 -14.497 1.00 97.00 70 MET A C 1
ATOM 531 O O . MET A 1 70 ? 3.635 -13.517 -13.687 1.00 97.00 70 MET A O 1
ATOM 535 N N . ASP A 1 71 ? 2.549 -13.452 -15.653 1.00 96.19 71 ASP A N 1
ATOM 536 C CA . ASP A 1 71 ? 2.828 -14.839 -16.043 1.00 96.19 71 ASP A CA 1
ATOM 537 C C . ASP A 1 71 ? 4.339 -15.100 -16.112 1.00 96.19 71 ASP A C 1
ATOM 539 O O . ASP A 1 71 ? 4.834 -16.059 -15.525 1.00 96.19 71 ASP A O 1
ATOM 543 N N . LYS A 1 72 ? 5.100 -14.192 -16.741 1.00 95.44 72 LYS A N 1
ATOM 544 C CA . LYS A 1 72 ? 6.568 -14.281 -16.800 1.00 95.44 72 LYS A CA 1
ATOM 545 C C . LYS A 1 72 ? 7.223 -14.268 -15.413 1.00 95.44 72 LYS A C 1
ATOM 547 O O . LYS A 1 72 ? 8.278 -14.870 -15.238 1.00 95.44 72 LYS A O 1
ATOM 552 N N . ALA A 1 73 ? 6.639 -13.550 -14.459 1.00 92.81 73 ALA A N 1
ATOM 553 C CA . ALA A 1 73 ? 7.150 -13.424 -13.098 1.00 92.81 73 ALA A CA 1
ATOM 554 C C . ALA A 1 73 ? 6.572 -14.471 -12.126 1.00 92.81 73 ALA A C 1
ATOM 556 O O . ALA A 1 73 ? 6.886 -14.413 -10.939 1.00 92.81 73 ALA A O 1
ATOM 557 N N . GLY A 1 74 ? 5.709 -15.384 -12.590 1.00 94.44 74 GLY A N 1
ATOM 558 C CA . GLY A 1 74 ? 5.016 -16.344 -11.726 1.00 94.44 74 GLY A CA 1
ATOM 559 C C . GLY A 1 74 ? 3.989 -15.712 -10.776 1.00 94.44 74 GLY A C 1
ATOM 560 O O . GLY A 1 74 ? 3.604 -16.332 -9.790 1.00 94.44 74 GLY A O 1
ATOM 561 N N . VAL A 1 75 ? 3.540 -14.479 -11.038 1.00 95.81 75 VAL A N 1
ATOM 562 C CA . VAL A 1 75 ? 2.535 -13.781 -10.222 1.00 95.81 75 VAL A CA 1
ATOM 563 C C . VAL A 1 75 ? 1.139 -14.257 -10.618 1.00 95.81 75 VAL A C 1
ATOM 565 O O . VAL A 1 75 ? 0.625 -13.969 -11.705 1.00 95.81 75 VAL A O 1
ATOM 568 N N . TRP A 1 76 ? 0.475 -14.947 -9.700 1.00 95.88 76 TRP A N 1
ATOM 569 C CA . TRP A 1 76 ? -0.876 -15.444 -9.921 1.00 95.88 76 TRP A CA 1
ATOM 570 C C . TRP A 1 76 ? -1.916 -14.323 -9.857 1.00 95.88 76 TRP A C 1
ATOM 572 O O . TRP A 1 76 ? -2.776 -14.223 -10.730 1.00 95.88 76 TRP A O 1
ATOM 582 N N . ARG A 1 77 ? -1.826 -13.425 -8.873 1.00 97.00 77 ARG A N 1
ATOM 583 C CA . ARG A 1 77 ? -2.785 -12.324 -8.706 1.00 97.00 77 ARG A CA 1
ATOM 584 C C . ARG A 1 77 ? -2.093 -11.052 -8.238 1.00 97.00 77 ARG A C 1
ATOM 586 O O . ARG A 1 77 ? -1.137 -11.110 -7.475 1.00 97.00 77 ARG A O 1
ATOM 593 N N . THR A 1 78 ? -2.619 -9.907 -8.658 1.00 98.00 78 THR A N 1
ATOM 594 C CA . THR A 1 78 ? -2.150 -8.585 -8.226 1.00 98.00 78 THR A CA 1
ATOM 595 C C . THR A 1 78 ? -3.292 -7.772 -7.623 1.00 98.00 78 THR A C 1
ATOM 597 O O . THR A 1 78 ? -4.386 -7.697 -8.190 1.00 98.00 78 THR A O 1
ATOM 600 N N . ILE A 1 79 ? -3.016 -7.080 -6.517 1.00 98.38 79 ILE A N 1
ATOM 601 C CA . ILE A 1 79 ? -3.835 -5.968 -6.026 1.00 98.38 79 ILE A CA 1
ATOM 602 C C . ILE A 1 79 ? -3.349 -4.685 -6.709 1.00 98.38 79 ILE A C 1
ATOM 604 O O . ILE A 1 79 ? -2.265 -4.172 -6.425 1.00 98.38 79 ILE A O 1
ATOM 608 N N . LEU A 1 80 ? -4.148 -4.170 -7.645 1.00 98.56 80 LEU A N 1
ATOM 609 C CA . LEU A 1 80 ? -3.754 -3.081 -8.535 1.00 98.56 80 LEU A CA 1
ATOM 610 C C . LEU A 1 80 ? -4.497 -1.794 -8.193 1.00 98.56 80 LEU A C 1
ATOM 612 O O . LEU A 1 80 ? -5.724 -1.754 -8.201 1.00 98.56 80 LEU A O 1
ATOM 616 N N . SER A 1 81 ? -3.757 -0.708 -7.984 1.00 98.31 81 SER A N 1
ATOM 617 C CA . SER A 1 81 ? -4.308 0.648 -7.868 1.00 98.31 81 SER A CA 1
ATOM 618 C C . SER A 1 81 ? -3.883 1.520 -9.051 1.00 98.31 81 SER A C 1
ATOM 620 O O . SER A 1 81 ? -2.896 1.249 -9.737 1.00 98.31 81 SER A O 1
ATOM 622 N N . ALA A 1 82 ? -4.615 2.600 -9.321 1.00 97.69 82 ALA A N 1
ATOM 623 C CA . ALA A 1 82 ? -4.151 3.604 -10.275 1.00 97.69 82 ALA A CA 1
ATOM 624 C C . ALA A 1 82 ? -3.108 4.511 -9.611 1.00 97.69 82 ALA A C 1
ATOM 626 O O . ALA A 1 82 ? -3.308 4.979 -8.489 1.00 97.69 82 ALA A O 1
ATOM 627 N N . ARG A 1 83 ? -2.027 4.843 -10.322 1.00 94.75 83 ARG A N 1
ATOM 628 C CA . ARG A 1 83 ? -1.107 5.901 -9.878 1.00 94.75 83 ARG A CA 1
ATOM 629 C C . ARG A 1 83 ? -1.786 7.282 -9.989 1.00 94.75 83 ARG A C 1
ATOM 631 O O . ARG A 1 83 ? -2.841 7.450 -10.604 1.00 94.75 83 ARG A O 1
ATOM 638 N N . ASN A 1 84 ? -1.183 8.306 -9.383 1.00 90.44 84 ASN A N 1
ATOM 639 C CA . ASN A 1 84 ? -1.707 9.682 -9.323 1.00 90.44 84 ASN A CA 1
ATOM 640 C C . ASN A 1 84 ? -2.038 10.303 -10.694 1.00 90.44 84 ASN A C 1
ATOM 642 O O . ASN A 1 84 ? -2.879 11.196 -10.784 1.00 90.44 84 ASN A O 1
ATOM 646 N N . ASP A 1 85 ? -1.366 9.856 -11.749 1.00 91.69 85 ASP A N 1
ATOM 647 C CA . ASP A 1 85 ? -1.477 10.325 -13.129 1.00 91.69 85 ASP A CA 1
ATOM 648 C C . ASP A 1 85 ? -2.468 9.512 -13.980 1.00 91.69 85 ASP A C 1
ATOM 650 O O . ASP A 1 85 ? -2.682 9.846 -15.148 1.00 91.69 85 ASP A O 1
ATOM 654 N N . ARG A 1 86 ? -3.121 8.496 -13.407 1.00 94.25 86 ARG A N 1
ATOM 655 C CA . ARG A 1 86 ? -4.068 7.620 -14.104 1.00 94.25 86 ARG A CA 1
ATOM 656 C C . ARG A 1 86 ? -5.441 7.601 -13.441 1.00 94.25 86 ARG A C 1
ATOM 658 O O . ARG A 1 86 ? -5.544 7.727 -12.225 1.00 94.25 86 ARG A O 1
ATOM 665 N N . SER A 1 87 ? -6.509 7.450 -14.222 1.00 95.19 87 SER A N 1
ATOM 666 C CA . SER A 1 87 ? -7.860 7.322 -13.669 1.00 95.19 87 SER A CA 1
ATOM 667 C C . SER A 1 87 ? -8.038 5.973 -12.958 1.00 95.19 87 SER A C 1
ATOM 669 O O . SER A 1 87 ? -7.691 4.946 -13.540 1.00 95.19 87 SER A O 1
ATOM 671 N N . PRO A 1 88 ? -8.644 5.921 -11.756 1.00 97.50 88 PRO A N 1
ATOM 672 C CA . PRO A 1 88 ? -9.020 4.650 -11.132 1.00 97.50 88 PRO A CA 1
ATOM 673 C C . PRO A 1 88 ? -9.991 3.820 -11.976 1.00 97.50 88 PRO A C 1
ATOM 675 O O . PRO A 1 88 ? -9.974 2.595 -11.898 1.00 97.50 88 PRO A O 1
ATOM 678 N N . LYS A 1 89 ? -10.789 4.472 -12.837 1.00 97.06 89 LYS A N 1
ATOM 679 C CA . LYS A 1 89 ? -11.693 3.788 -13.772 1.00 97.06 89 LYS A CA 1
ATOM 680 C C . LYS A 1 89 ? -10.936 2.879 -14.744 1.00 97.06 89 LYS A C 1
ATOM 682 O O . LYS A 1 89 ? -11.449 1.829 -15.100 1.00 97.06 89 LYS A O 1
ATOM 687 N N . ASP A 1 90 ? -9.714 3.237 -15.137 1.00 97.00 90 ASP A N 1
ATOM 688 C CA . ASP A 1 90 ? -8.919 2.402 -16.046 1.00 97.00 90 ASP A CA 1
ATOM 689 C C . ASP A 1 90 ? -8.552 1.069 -15.393 1.00 97.00 90 ASP A C 1
ATOM 691 O O . ASP A 1 90 ? -8.605 0.026 -16.038 1.00 97.00 90 ASP A O 1
ATOM 695 N N . VAL A 1 91 ? -8.206 1.108 -14.103 1.00 98.06 91 VAL A N 1
ATOM 696 C CA . VAL A 1 91 ? -7.894 -0.088 -13.315 1.00 98.06 91 VAL A CA 1
ATOM 697 C C . VAL A 1 91 ? -9.152 -0.910 -13.070 1.00 98.06 91 VAL A C 1
ATOM 699 O O . VAL A 1 91 ? -9.115 -2.117 -13.272 1.00 98.06 91 VAL A O 1
ATOM 702 N N . ALA A 1 92 ? -10.275 -0.273 -12.727 1.00 98.31 92 ALA A N 1
ATOM 703 C CA . ALA A 1 92 ? -11.563 -0.952 -12.590 1.00 98.31 92 ALA A CA 1
ATOM 704 C C . ALA A 1 92 ? -11.983 -1.669 -13.886 1.00 98.31 92 ALA A C 1
ATOM 706 O O . ALA A 1 92 ? -12.312 -2.851 -13.862 1.00 98.31 92 ALA A O 1
ATOM 707 N N . ASN A 1 93 ? -11.906 -0.980 -15.028 1.00 98.12 93 ASN A N 1
ATOM 708 C CA . ASN A 1 93 ? -12.225 -1.549 -16.337 1.00 98.12 93 ASN A CA 1
ATOM 709 C C . ASN A 1 93 ? -11.298 -2.713 -16.702 1.00 98.12 93 ASN A C 1
ATOM 711 O O . ASN A 1 93 ? -11.734 -3.668 -17.339 1.00 98.12 93 ASN A O 1
ATOM 715 N N . TYR A 1 94 ? -10.014 -2.623 -16.343 1.00 98.25 94 TYR A N 1
ATOM 716 C CA . TYR A 1 94 ? -9.063 -3.699 -16.592 1.00 98.25 94 TYR A CA 1
ATOM 717 C C . TYR A 1 94 ? -9.323 -4.905 -15.683 1.00 98.25 94 TYR A C 1
ATOM 719 O O . TYR A 1 94 ? -9.386 -6.029 -16.169 1.00 98.25 94 TYR A O 1
ATOM 727 N N . ALA A 1 95 ? -9.563 -4.671 -14.391 1.00 98.50 95 ALA A N 1
ATOM 728 C CA . ALA A 1 95 ? -9.903 -5.717 -13.433 1.00 98.50 95 ALA A CA 1
ATOM 729 C C . ALA A 1 95 ? -11.197 -6.449 -13.810 1.00 98.50 95 ALA A C 1
ATOM 731 O O . ALA A 1 95 ? -11.252 -7.667 -13.717 1.00 98.50 95 ALA A O 1
ATOM 732 N N . ALA A 1 96 ? -12.203 -5.739 -14.329 1.00 98.44 96 ALA A N 1
ATOM 733 C CA . ALA A 1 96 ? -13.445 -6.352 -14.802 1.00 98.44 96 ALA A CA 1
ATOM 734 C C . ALA A 1 96 ? -13.232 -7.352 -15.956 1.00 98.44 96 ALA A C 1
ATOM 736 O O . ALA A 1 96 ? -14.011 -8.287 -16.102 1.00 98.44 96 ALA A O 1
ATOM 737 N N . LYS A 1 97 ? -12.174 -7.178 -16.761 1.00 98.31 97 LYS A N 1
ATOM 738 C CA . LYS A 1 97 ? -11.795 -8.113 -17.837 1.00 98.31 97 LYS A CA 1
ATOM 739 C C . LYS A 1 97 ? -10.925 -9.273 -17.349 1.00 98.31 97 LYS A C 1
ATOM 741 O O . LYS A 1 97 ? -10.779 -10.258 -18.063 1.00 98.31 97 LYS A O 1
ATOM 746 N N . HIS A 1 98 ? -10.334 -9.147 -16.162 1.00 98.25 98 HIS A N 1
ATOM 747 C CA . HIS A 1 98 ? -9.413 -10.122 -15.578 1.00 98.25 98 HIS A CA 1
ATOM 748 C C . HIS A 1 98 ? -9.713 -10.352 -14.082 1.00 98.25 98 HIS A C 1
ATOM 750 O O . HIS A 1 98 ? -8.806 -10.208 -13.254 1.00 98.25 98 HIS A O 1
ATOM 756 N N . PRO A 1 99 ? -10.964 -10.687 -13.706 1.00 97.06 99 PRO A N 1
ATOM 757 C CA . PRO A 1 99 ? -11.396 -10.710 -12.306 1.00 97.06 99 PRO A CA 1
ATOM 758 C C . PRO A 1 99 ? -10.642 -11.744 -11.459 1.00 97.06 99 PRO A C 1
ATOM 760 O O . PRO A 1 99 ? -10.463 -11.539 -10.260 1.00 97.06 99 PRO A O 1
ATOM 763 N N . ASP A 1 100 ? -10.137 -12.810 -12.085 1.00 96.44 100 ASP A N 1
ATOM 764 C CA . ASP A 1 100 ? -9.386 -13.862 -11.395 1.00 96.44 100 ASP A CA 1
ATOM 765 C C . ASP A 1 100 ? -7.907 -13.520 -11.181 1.00 96.44 100 ASP A C 1
ATOM 767 O O . ASP A 1 100 ? -7.232 -14.152 -10.366 1.00 96.44 100 ASP A O 1
ATOM 771 N N . ARG A 1 101 ? -7.403 -12.496 -11.874 1.00 97.88 101 ARG A N 1
ATOM 772 C CA . ARG A 1 101 ? -5.984 -12.114 -11.866 1.00 97.88 101 ARG A CA 1
ATOM 773 C C . ARG A 1 101 ? -5.744 -10.747 -11.228 1.00 97.88 101 ARG A C 1
ATOM 775 O O . ARG A 1 101 ? -4.653 -10.500 -10.724 1.00 97.88 101 ARG A O 1
ATOM 782 N N . ILE A 1 102 ? -6.738 -9.859 -11.224 1.00 98.56 102 ILE A N 1
ATOM 783 C CA . ILE A 1 102 ? -6.584 -8.472 -10.774 1.00 98.56 102 ILE A CA 1
ATOM 784 C C . ILE A 1 102 ? -7.670 -8.104 -9.762 1.00 98.56 102 ILE A C 1
ATOM 786 O O . ILE A 1 102 ? -8.851 -8.007 -10.094 1.00 98.56 102 ILE A O 1
ATOM 790 N N . THR A 1 103 ? -7.249 -7.776 -8.544 1.00 98.56 103 THR A N 1
ATOM 791 C CA . THR A 1 103 ? -8.096 -7.117 -7.546 1.00 98.56 103 THR A CA 1
ATOM 792 C C . THR A 1 103 ? -7.932 -5.606 -7.687 1.00 98.56 103 THR A C 1
ATOM 794 O O . THR A 1 103 ? -6.852 -5.075 -7.430 1.00 98.56 103 THR A O 1
ATOM 797 N N . ALA A 1 104 ? -8.985 -4.884 -8.080 1.00 98.75 104 ALA A N 1
ATOM 798 C CA . ALA A 1 104 ? -8.922 -3.424 -8.148 1.00 98.75 104 ALA A CA 1
ATOM 799 C C . ALA A 1 104 ? -8.911 -2.805 -6.741 1.00 98.75 104 ALA A C 1
ATOM 801 O O . ALA A 1 104 ? -9.791 -3.073 -5.918 1.00 98.75 104 ALA A O 1
ATOM 802 N N . ALA A 1 105 ? -7.944 -1.925 -6.498 1.00 98.75 105 ALA A N 1
ATOM 803 C CA . ALA A 1 105 ? -7.797 -1.171 -5.264 1.00 98.75 105 ALA A CA 1
ATOM 804 C C . ALA A 1 105 ? -8.158 0.306 -5.460 1.00 98.75 105 ALA A C 1
ATOM 806 O O . ALA A 1 105 ? -7.801 0.933 -6.467 1.00 98.75 105 ALA A O 1
ATOM 807 N N . VAL A 1 106 ? -8.853 0.871 -4.473 1.00 98.56 106 VAL A N 1
ATOM 808 C CA . VAL A 1 106 ? -9.189 2.295 -4.415 1.00 98.56 106 VAL A CA 1
ATOM 809 C C . VAL A 1 106 ? -7.899 3.108 -4.447 1.00 98.56 106 VAL A C 1
ATOM 811 O O . VAL A 1 106 ? -6.991 2.899 -3.642 1.00 98.56 106 VAL A O 1
ATOM 814 N N . ARG A 1 107 ? -7.817 4.082 -5.354 1.00 97.62 107 ARG A N 1
ATOM 815 C CA . ARG A 1 107 ? -6.737 5.067 -5.345 1.00 97.62 107 ARG A CA 1
ATOM 816 C C . ARG A 1 107 ? -6.974 6.066 -4.218 1.00 97.62 107 ARG A C 1
ATOM 818 O O . ARG A 1 107 ? -7.870 6.909 -4.303 1.00 97.62 107 ARG A O 1
ATOM 825 N N . SER A 1 108 ? -6.098 6.002 -3.231 1.00 95.44 108 SER A N 1
ATOM 826 C CA . SER A 1 108 ? -6.107 6.764 -1.976 1.00 95.44 108 SER A CA 1
ATOM 827 C C . SER A 1 108 ? -5.105 7.921 -1.942 1.00 95.44 108 SER A C 1
ATOM 829 O O . SER A 1 108 ? -5.140 8.735 -1.026 1.00 95.44 108 SER A O 1
ATOM 831 N N . LYS A 1 109 ? -4.249 8.059 -2.961 1.00 91.81 109 LYS A N 1
ATOM 832 C CA . LYS A 1 109 ? -3.226 9.113 -3.040 1.00 91.81 109 LYS A CA 1
ATOM 833 C C . LYS A 1 109 ? -3.403 10.069 -4.223 1.00 91.81 109 LYS A C 1
ATOM 835 O O . LYS A 1 109 ? -4.049 9.764 -5.228 1.00 91.81 109 LYS A O 1
ATOM 840 N N . GLY A 1 110 ? -2.816 11.263 -4.095 1.00 92.56 110 GLY A N 1
ATOM 841 C CA . GLY A 1 110 ? -2.798 12.300 -5.130 1.00 92.56 110 GLY A CA 1
ATOM 842 C C . GLY A 1 110 ? -2.826 13.721 -4.564 1.00 92.56 110 GLY A C 1
ATOM 843 O O . GLY A 1 110 ? -3.000 13.927 -3.370 1.00 92.56 110 GLY A O 1
ATOM 844 N N . LYS A 1 111 ? -2.711 14.740 -5.429 1.00 92.81 111 LYS A N 1
ATOM 845 C CA . LYS A 1 111 ? -2.632 16.156 -5.002 1.00 92.81 111 LYS A CA 1
ATOM 846 C C . LYS A 1 111 ? -3.782 16.594 -4.082 1.00 92.81 111 LYS A C 1
ATOM 848 O O . LYS A 1 111 ? -3.565 17.409 -3.193 1.00 92.81 111 LYS A O 1
ATOM 853 N N . SER A 1 112 ? -4.995 16.083 -4.306 1.00 94.81 112 SER A N 1
ATOM 854 C CA . SER A 1 112 ? -6.158 16.401 -3.468 1.00 94.81 112 SER A CA 1
ATOM 855 C C . SER A 1 112 ? -6.080 15.764 -2.079 1.00 94.81 112 SER A C 1
ATOM 857 O O . SER A 1 112 ? -6.501 16.416 -1.133 1.00 94.81 112 SER A O 1
ATOM 859 N N . PHE A 1 113 ? -5.506 14.562 -1.952 1.00 96.19 113 PHE A N 1
ATOM 860 C CA . PHE A 1 113 ? -5.224 13.933 -0.657 1.00 96.19 113 PHE A CA 1
ATOM 861 C C . PHE A 1 113 ? -4.183 14.752 0.116 1.00 96.19 113 PHE A C 1
ATOM 863 O O . PHE A 1 113 ? -4.447 15.205 1.225 1.00 96.19 113 PHE A O 1
ATOM 870 N N . ASN A 1 114 ? -3.052 15.062 -0.530 1.00 94.38 114 ASN A N 1
ATOM 871 C CA . ASN A 1 114 ? -1.938 15.792 0.087 1.00 94.38 114 ASN A CA 1
ATOM 872 C C . ASN A 1 114 ? -2.358 17.152 0.675 1.00 94.38 114 ASN A C 1
ATOM 874 O O . ASN A 1 114 ? -1.755 17.631 1.625 1.00 94.38 114 ASN A O 1
ATOM 878 N N . LYS A 1 115 ? -3.367 17.796 0.072 1.00 94.75 115 LYS A N 1
ATOM 879 C CA . LYS A 1 115 ? -3.858 19.132 0.443 1.00 94.75 115 LYS A CA 1
ATOM 880 C C . LYS A 1 115 ? -5.230 19.113 1.132 1.00 94.75 115 LYS A C 1
ATOM 882 O O . LYS A 1 115 ? -5.856 20.171 1.197 1.00 94.75 115 LYS A O 1
ATOM 887 N N . ASN A 1 116 ? -5.722 17.938 1.540 1.00 95.75 116 ASN A N 1
ATOM 888 C CA . ASN A 1 116 ? -7.053 17.726 2.123 1.00 95.75 116 ASN A CA 1
ATOM 889 C C . ASN A 1 116 ? -8.179 18.500 1.398 1.00 95.75 116 ASN A C 1
ATOM 891 O O . ASN A 1 116 ? -8.911 19.293 1.985 1.00 95.75 116 ASN A O 1
ATOM 895 N N . LYS A 1 117 ? -8.261 18.365 0.069 1.00 96.62 117 LYS A N 1
ATOM 896 C CA . LYS A 1 117 ? -9.262 19.085 -0.738 1.00 96.62 117 LYS A CA 1
ATOM 897 C C . LYS A 1 117 ? -10.554 18.268 -0.846 1.00 96.62 117 LYS A C 1
ATOM 899 O O . LYS A 1 117 ? -10.447 17.070 -1.090 1.00 96.62 117 LYS A O 1
ATOM 904 N N . PRO A 1 118 ? -11.751 18.893 -0.883 1.00 96.12 118 PRO A N 1
ATOM 905 C CA . PRO A 1 118 ? -13.034 18.179 -1.015 1.00 96.12 118 PRO A CA 1
ATOM 906 C C . PRO A 1 118 ? -13.126 17.237 -2.228 1.00 96.12 118 PRO A C 1
ATOM 908 O O . PRO A 1 118 ? -13.844 16.242 -2.229 1.00 96.12 118 PRO A O 1
ATOM 911 N N . LYS A 1 119 ? -12.362 17.518 -3.292 1.00 95.94 119 LYS A N 1
ATOM 912 C CA . LYS A 1 119 ? -12.257 16.637 -4.466 1.00 95.94 119 LYS A CA 1
ATOM 913 C C . LYS A 1 119 ? -11.713 15.240 -4.125 1.00 95.94 119 LYS A C 1
ATOM 915 O O . LYS A 1 119 ? -11.997 14.299 -4.861 1.00 95.94 119 LYS A O 1
ATOM 920 N N . PHE A 1 120 ? -10.923 15.108 -3.061 1.00 96.75 120 PHE A N 1
ATOM 921 C CA . PHE A 1 120 ? -10.424 13.821 -2.590 1.00 96.75 120 PHE A CA 1
ATOM 922 C C . PHE A 1 120 ? -11.569 12.941 -2.085 1.00 96.75 120 PHE A C 1
ATOM 924 O O . PHE A 1 120 ? -11.768 11.857 -2.621 1.00 96.75 120 PHE A O 1
ATOM 931 N N . GLU A 1 121 ? -12.379 13.454 -1.162 1.00 97.06 121 GLU A N 1
ATOM 932 C CA . GLU A 1 121 ? -13.547 12.752 -0.623 1.00 97.06 121 GLU A CA 1
ATOM 933 C C . GLU A 1 121 ? -14.513 12.323 -1.739 1.00 97.06 121 GLU A C 1
ATOM 935 O O . GLU A 1 121 ? -14.884 11.154 -1.843 1.00 97.06 121 GLU A O 1
ATOM 940 N N . LYS A 1 122 ? -14.819 13.236 -2.675 1.00 97.19 122 LYS A N 1
ATOM 941 C CA . LYS A 1 122 ? -15.647 12.933 -3.857 1.00 97.19 122 LYS A CA 1
ATOM 942 C C . LYS A 1 122 ? -15.086 11.771 -4.684 1.00 97.19 122 LYS A C 1
ATOM 944 O O . LYS A 1 122 ? -15.847 10.935 -5.166 1.00 97.19 122 LYS A O 1
ATOM 949 N N . LEU A 1 123 ? -13.764 11.718 -4.863 1.00 96.50 123 LEU A N 1
ATOM 950 C CA . LEU A 1 123 ? -13.095 10.646 -5.599 1.00 96.50 123 LEU A CA 1
ATOM 951 C C . LEU A 1 123 ? -13.159 9.309 -4.848 1.00 96.50 123 LEU A C 1
ATOM 953 O O . LEU A 1 123 ? -13.365 8.276 -5.484 1.00 96.50 123 LEU A O 1
ATOM 957 N N . ILE A 1 124 ? -12.968 9.310 -3.528 1.00 98.12 124 ILE A N 1
ATOM 958 C CA . ILE A 1 124 ? -13.089 8.101 -2.701 1.00 98.12 124 ILE A CA 1
ATOM 959 C C . ILE A 1 124 ? -14.524 7.576 -2.757 1.00 98.12 124 ILE A C 1
ATOM 961 O O . ILE A 1 124 ? -14.730 6.437 -3.170 1.00 98.12 124 ILE A O 1
ATOM 965 N N . ASN A 1 125 ? -15.518 8.428 -2.501 1.00 98.00 125 ASN A N 1
ATOM 966 C CA . ASN A 1 125 ? -16.933 8.047 -2.528 1.00 98.00 125 ASN A CA 1
ATOM 967 C C . ASN A 1 125 ? -17.370 7.507 -3.899 1.00 98.00 125 ASN A C 1
ATOM 969 O O . ASN A 1 125 ? -18.143 6.555 -3.973 1.00 98.00 125 ASN A O 1
ATOM 973 N N . LEU A 1 126 ? -16.852 8.064 -5.000 1.00 97.88 126 LEU A N 1
ATOM 974 C CA . LEU A 1 126 ? -17.126 7.544 -6.343 1.00 97.88 126 LEU A CA 1
ATOM 975 C C . LEU A 1 126 ? -16.566 6.128 -6.555 1.00 97.88 126 LEU A C 1
ATOM 977 O O . LEU A 1 126 ? -17.196 5.320 -7.235 1.00 97.88 126 LEU A O 1
ATOM 981 N N . GLN A 1 127 ? -15.385 5.829 -6.011 1.00 98.38 127 GLN A N 1
ATOM 982 C CA . GLN A 1 127 ? -14.790 4.492 -6.096 1.00 98.38 127 GLN A CA 1
ATOM 983 C C . GLN A 1 127 ? -15.538 3.501 -5.195 1.00 98.38 127 GLN A C 1
ATOM 985 O O . GLN A 1 127 ? -15.874 2.416 -5.651 1.00 98.38 127 GLN A O 1
ATOM 990 N N . LEU A 1 128 ? -15.886 3.890 -3.965 1.00 98.25 128 LEU A N 1
ATOM 991 C CA . LEU A 1 128 ? -16.575 3.021 -2.996 1.00 98.25 128 LEU A CA 1
ATOM 992 C C . LEU A 1 128 ? -18.002 2.629 -3.399 1.00 98.25 128 LEU A C 1
ATOM 994 O O . LEU A 1 128 ? -18.509 1.606 -2.940 1.00 98.25 128 LEU A O 1
ATOM 998 N N . LYS A 1 129 ? -18.648 3.419 -4.265 1.00 98.00 129 LYS A N 1
ATOM 999 C CA . LYS A 1 129 ? -19.943 3.074 -4.874 1.00 98.00 129 LYS A CA 1
ATOM 1000 C C . LYS A 1 129 ? -19.842 1.971 -5.933 1.00 98.00 129 LYS A C 1
ATOM 1002 O O . LYS A 1 129 ? -20.869 1.453 -6.355 1.00 98.00 129 LYS A O 1
ATOM 1007 N N . GLN A 1 130 ? -18.638 1.629 -6.394 1.00 98.00 130 GLN A N 1
ATOM 1008 C CA . GLN A 1 130 ? -18.436 0.632 -7.442 1.00 98.00 130 GLN A CA 1
ATOM 1009 C C . GLN A 1 130 ? -17.980 -0.702 -6.826 1.00 98.00 130 GLN A C 1
ATOM 1011 O O . GLN A 1 130 ? -16.889 -0.757 -6.259 1.00 98.00 130 GLN A O 1
ATOM 1016 N N . PRO A 1 131 ? -18.741 -1.803 -6.992 1.00 97.38 131 PRO A N 1
ATOM 1017 C CA . PRO A 1 131 ? -18.433 -3.098 -6.364 1.00 97.38 131 PRO A CA 1
ATOM 1018 C C . PRO A 1 131 ? -17.160 -3.771 -6.904 1.00 97.38 131 PRO A C 1
ATOM 1020 O O . PRO A 1 131 ? -16.684 -4.756 -6.344 1.00 97.38 131 PRO A O 1
ATOM 1023 N N . ILE A 1 132 ? -16.602 -3.254 -8.002 1.00 98.31 132 ILE A N 1
ATOM 1024 C CA . ILE A 1 132 ? -15.354 -3.744 -8.595 1.00 98.31 132 ILE A CA 1
ATOM 1025 C C . ILE A 1 132 ? -14.131 -3.474 -7.708 1.00 98.31 132 ILE A C 1
ATOM 1027 O O . ILE A 1 132 ? -13.166 -4.233 -7.766 1.00 98.31 132 ILE A O 1
ATOM 1031 N N . PHE A 1 133 ? -14.158 -2.421 -6.881 1.00 98.62 133 PHE A N 1
ATOM 1032 C CA . PHE A 1 133 ? -13.076 -2.136 -5.942 1.00 98.62 133 PHE A CA 1
ATOM 1033 C C . PHE A 1 133 ? -13.230 -2.999 -4.691 1.00 98.62 133 PHE A C 1
ATOM 1035 O O . PHE A 1 133 ? -14.250 -2.936 -4.006 1.00 98.62 133 PHE A O 1
ATOM 1042 N N . LYS A 1 134 ? -12.201 -3.796 -4.397 1.00 98.31 134 LYS A N 1
ATOM 1043 C CA . LYS A 1 134 ? -12.199 -4.794 -3.313 1.00 98.31 134 LYS A CA 1
ATOM 1044 C C . LYS A 1 134 ? -10.981 -4.674 -2.390 1.00 98.31 134 LYS A C 1
ATOM 1046 O O . LYS A 1 134 ? -10.678 -5.599 -1.648 1.00 98.31 134 LYS A O 1
ATOM 1051 N N . ALA A 1 135 ? -10.254 -3.564 -2.482 1.00 98.50 135 ALA A N 1
ATOM 1052 C CA . ALA A 1 135 ? -9.072 -3.286 -1.679 1.00 98.50 135 ALA A CA 1
ATOM 1053 C C . ALA A 1 135 ? -8.833 -1.775 -1.568 1.00 98.50 135 ALA A C 1
ATOM 1055 O O . ALA A 1 135 ? -9.323 -0.987 -2.386 1.00 98.50 135 ALA A O 1
ATOM 1056 N N . LEU A 1 136 ? -8.021 -1.376 -0.592 1.00 98.50 136 LEU A N 1
ATOM 1057 C CA . LEU A 1 136 ? -7.526 -0.013 -0.434 1.00 98.50 136 LEU A CA 1
ATOM 1058 C C . LEU A 1 136 ? -6.070 0.070 -0.921 1.00 98.50 136 LEU A C 1
ATOM 1060 O O . LEU A 1 136 ? -5.233 -0.740 -0.537 1.00 98.50 136 LEU A O 1
ATOM 1064 N N . GLY A 1 137 ? -5.759 1.037 -1.788 1.00 97.38 137 GLY A N 1
ATOM 1065 C CA . GLY A 1 137 ? -4.376 1.335 -2.162 1.00 97.38 137 GLY A CA 1
ATOM 1066 C C . GLY A 1 137 ? -3.613 2.041 -1.035 1.00 97.38 137 GLY A C 1
ATOM 1067 O O . GLY A 1 137 ? -4.203 2.517 -0.070 1.00 97.38 137 GLY A O 1
ATOM 1068 N N . GLU A 1 138 ? -2.297 2.179 -1.181 1.00 97.06 138 GLU A N 1
ATOM 1069 C CA . GLU A 1 138 ? -1.443 2.796 -0.156 1.00 97.06 138 GLU A CA 1
ATOM 1070 C C . GLU A 1 138 ? -1.897 4.197 0.293 1.00 97.06 138 GLU A C 1
ATOM 1072 O O . GLU A 1 138 ? -2.228 5.070 -0.515 1.00 97.06 138 GLU A O 1
ATOM 1077 N N . VAL A 1 139 ? -1.838 4.439 1.598 1.00 98.06 139 VAL A N 1
ATOM 1078 C CA . VAL A 1 139 ? -2.064 5.748 2.205 1.00 98.06 139 VAL A CA 1
ATOM 1079 C C . VAL A 1 139 ? -0.709 6.411 2.439 1.00 98.06 139 VAL A C 1
ATOM 1081 O O . VAL A 1 139 ? 0.073 5.976 3.282 1.00 98.06 139 VAL A O 1
ATOM 1084 N N . ILE A 1 140 ? -0.411 7.455 1.660 1.00 96.75 140 ILE A N 1
ATOM 1085 C CA . ILE A 1 140 ? 0.885 8.152 1.668 1.00 96.75 140 ILE A CA 1
ATOM 1086 C C . ILE A 1 140 ? 1.012 9.125 2.843 1.00 96.75 140 ILE A C 1
ATOM 1088 O O . ILE A 1 140 ? 0.695 10.303 2.732 1.00 96.75 140 ILE A O 1
ATOM 1092 N N . LEU A 1 141 ? 1.456 8.621 3.991 1.00 98.06 141 LEU A N 1
ATOM 1093 C CA . LEU A 1 141 ? 1.477 9.371 5.249 1.00 98.06 141 LEU A CA 1
ATOM 1094 C C . LEU A 1 141 ? 2.819 10.074 5.482 1.00 98.06 141 LEU A C 1
ATOM 1096 O O . LEU A 1 141 ? 2.832 11.236 5.885 1.00 98.06 141 LEU A O 1
ATOM 1100 N N . TYR A 1 142 ? 3.940 9.428 5.151 1.00 97.69 142 TYR A N 1
ATOM 1101 C CA . TYR A 1 142 ? 5.239 10.100 5.062 1.00 97.69 142 TYR A CA 1
ATOM 1102 C C . TYR A 1 142 ? 6.025 9.631 3.839 1.00 97.69 142 TYR A C 1
ATOM 1104 O O . TYR A 1 142 ? 6.275 8.437 3.686 1.00 97.69 142 TYR A O 1
ATOM 1112 N N . HIS A 1 143 ? 6.457 10.567 2.998 1.00 94.94 143 HIS A N 1
ATOM 1113 C CA . HIS A 1 143 ? 7.276 10.294 1.816 1.00 94.94 143 HIS A CA 1
ATOM 1114 C C . HIS A 1 143 ? 8.249 11.453 1.606 1.00 94.94 143 HIS A C 1
ATOM 1116 O O . HIS A 1 143 ? 7.816 12.595 1.453 1.00 94.94 143 HIS A O 1
ATOM 1122 N N . ALA A 1 144 ? 9.549 11.178 1.563 1.00 92.19 144 ALA A N 1
ATOM 1123 C CA . ALA A 1 144 ? 10.570 12.201 1.398 1.00 92.19 144 ALA A CA 1
ATOM 1124 C C . ALA A 1 144 ? 10.553 12.797 -0.014 1.00 92.19 144 ALA A C 1
ATOM 1126 O O . ALA A 1 144 ? 10.187 12.146 -0.999 1.00 92.19 144 ALA A O 1
ATOM 1127 N N . GLN A 1 145 ? 10.978 14.053 -0.140 1.00 90.81 145 GLN A N 1
ATOM 1128 C CA . GLN A 1 145 ? 11.103 14.682 -1.449 1.00 90.81 145 GLN A CA 1
ATOM 1129 C C . GLN A 1 145 ? 12.118 13.936 -2.332 1.00 90.81 145 GLN A C 1
ATOM 1131 O O . GLN A 1 145 ? 13.217 13.584 -1.907 1.00 90.81 145 GLN A O 1
ATOM 1136 N N . LYS A 1 146 ? 11.770 13.736 -3.608 1.00 86.62 146 LYS A N 1
ATOM 1137 C CA . LYS A 1 146 ? 12.621 13.073 -4.611 1.00 86.62 146 LYS A CA 1
ATOM 1138 C C . LYS A 1 146 ? 12.979 14.067 -5.711 1.00 86.62 146 LYS A C 1
ATOM 1140 O O . LYS A 1 146 ? 12.502 13.947 -6.842 1.00 86.62 146 LYS A O 1
ATOM 1145 N N . GLY A 1 147 ? 13.776 15.080 -5.366 1.00 84.12 147 GLY A N 1
ATOM 1146 C CA . GLY A 1 147 ? 14.075 16.209 -6.254 1.00 84.12 147 GLY A CA 1
ATOM 1147 C C . GLY A 1 147 ? 12.786 16.819 -6.819 1.00 84.12 147 GLY A C 1
ATOM 1148 O O . GLY A 1 147 ? 11.852 17.101 -6.070 1.00 84.12 147 GLY A O 1
ATOM 1149 N N . ASN A 1 148 ? 12.701 16.925 -8.147 1.00 82.94 148 ASN A N 1
ATOM 1150 C CA . ASN A 1 148 ? 11.502 17.399 -8.854 1.00 82.94 148 ASN A CA 1
ATOM 1151 C C . ASN A 1 148 ? 10.532 16.269 -9.261 1.00 82.94 148 ASN A C 1
ATOM 1153 O O . ASN A 1 148 ? 9.491 16.536 -9.859 1.00 82.94 148 ASN A O 1
ATOM 1157 N N . LYS A 1 149 ? 10.855 14.999 -8.963 1.00 81.94 149 LYS A N 1
ATOM 1158 C CA . LYS A 1 149 ? 10.046 13.833 -9.371 1.00 81.94 149 LYS A CA 1
ATOM 1159 C C . LYS A 1 149 ? 8.852 13.594 -8.443 1.00 81.94 149 LYS A C 1
ATOM 1161 O O . LYS A 1 149 ? 7.804 13.143 -8.904 1.00 81.94 149 LYS A O 1
ATOM 1166 N N . ALA A 1 150 ? 9.006 13.866 -7.148 1.00 85.56 150 ALA A N 1
ATOM 1167 C CA . ALA A 1 150 ? 7.932 13.748 -6.165 1.00 85.56 150 ALA A CA 1
ATOM 1168 C C . ALA A 1 150 ? 8.143 14.725 -4.996 1.00 85.56 150 ALA A C 1
ATOM 1170 O O . ALA A 1 150 ? 9.280 14.856 -4.536 1.00 85.56 150 ALA A O 1
ATOM 1171 N N . PRO A 1 151 ? 7.079 15.394 -4.514 1.00 90.31 151 PRO A N 1
ATOM 1172 C CA . PRO A 1 151 ? 7.168 16.283 -3.360 1.00 90.31 151 PRO A CA 1
ATOM 1173 C C . PRO A 1 151 ? 7.351 15.490 -2.064 1.00 90.31 151 PRO A C 1
ATOM 1175 O O . PRO A 1 151 ? 7.039 14.297 -2.010 1.00 90.31 151 PRO A O 1
ATOM 1178 N N . GLU A 1 152 ? 7.790 16.180 -1.014 1.00 93.94 152 GLU A N 1
ATOM 1179 C CA . GLU A 1 152 ? 7.618 15.674 0.343 1.00 93.94 152 GLU A CA 1
ATOM 1180 C C . GLU A 1 152 ? 6.128 15.593 0.690 1.00 93.94 152 GLU A C 1
ATOM 1182 O O . GLU A 1 152 ? 5.346 16.489 0.349 1.00 93.94 152 GLU A O 1
ATOM 1187 N N . ILE A 1 153 ? 5.744 14.515 1.367 1.00 95.38 153 ILE A N 1
ATOM 1188 C CA . ILE A 1 153 ? 4.425 14.320 1.954 1.00 95.38 153 ILE A CA 1
ATOM 1189 C C . ILE A 1 153 ? 4.603 14.080 3.443 1.00 95.38 153 ILE A C 1
ATOM 1191 O O . ILE A 1 153 ? 5.339 13.181 3.839 1.00 95.38 153 ILE A O 1
ATOM 1195 N N . ASN A 1 154 ? 3.876 14.851 4.245 1.00 95.94 154 ASN A N 1
ATOM 1196 C CA . ASN A 1 154 ? 3.775 14.667 5.683 1.00 95.94 154 ASN A CA 1
ATOM 1197 C C . ASN A 1 154 ? 2.310 14.857 6.088 1.00 95.94 154 ASN A C 1
ATOM 1199 O O . ASN A 1 154 ? 1.828 15.974 6.280 1.00 95.94 154 ASN A O 1
ATOM 1203 N N . VAL A 1 155 ? 1.574 13.751 6.115 1.00 96.94 155 VAL A N 1
ATOM 1204 C CA . VAL A 1 155 ? 0.153 13.697 6.448 1.00 96.94 155 VAL A CA 1
ATOM 1205 C C . VAL A 1 155 ? 0.004 12.837 7.694 1.00 96.94 155 VAL A C 1
ATOM 1207 O O . VAL A 1 155 ? 0.276 11.640 7.679 1.00 96.94 155 VAL A O 1
ATOM 1210 N N . SER A 1 156 ? -0.453 13.452 8.785 1.00 96.81 156 SER A N 1
ATOM 1211 C CA . SER A 1 156 ? -0.746 12.724 10.020 1.00 96.81 156 SER A CA 1
ATOM 1212 C C . SER A 1 156 ? -1.809 11.649 9.779 1.00 96.81 156 SER A C 1
ATOM 1214 O O . SER A 1 156 ? -2.814 11.911 9.113 1.00 96.81 156 SER A O 1
ATOM 1216 N N . LEU A 1 157 ? -1.641 10.479 10.400 1.00 97.25 157 LEU A N 1
ATOM 1217 C CA . LEU A 1 157 ? -2.655 9.419 10.432 1.00 97.25 157 LEU A CA 1
ATOM 1218 C C . LEU A 1 157 ? -3.976 9.895 11.069 1.00 97.25 157 LEU A C 1
ATOM 1220 O O . LEU A 1 157 ? -5.044 9.407 10.725 1.00 97.25 157 LEU A O 1
ATOM 1224 N N . HIS A 1 158 ? -3.919 10.919 11.927 1.00 96.50 158 HIS A N 1
ATOM 1225 C CA . HIS A 1 158 ? -5.090 11.541 12.550 1.00 96.50 158 HIS A CA 1
ATOM 1226 C C . HIS A 1 158 ? -5.635 12.743 11.764 1.00 96.50 158 HIS A C 1
ATOM 1228 O O . HIS A 1 158 ? -6.549 13.428 12.231 1.00 96.50 158 HIS A O 1
ATOM 1234 N N . SER A 1 159 ? -5.105 13.036 10.576 1.00 97.94 159 SER A N 1
ATOM 1235 C CA . SER A 1 159 ? -5.699 14.046 9.694 1.00 97.94 159 SER A CA 1
ATOM 1236 C C . SER A 1 159 ? -7.057 13.567 9.152 1.00 97.94 159 SER A C 1
ATOM 1238 O O . SER A 1 159 ? -7.259 12.357 9.032 1.00 97.94 159 SER A O 1
ATOM 1240 N N . PRO A 1 160 ? -7.995 14.472 8.809 1.00 97.94 160 PRO A N 1
ATOM 1241 C CA . PRO A 1 160 ? -9.318 14.079 8.315 1.00 97.94 160 PRO A CA 1
ATOM 1242 C C . PRO A 1 160 ? -9.269 13.129 7.111 1.00 97.94 160 PRO A C 1
ATOM 1244 O O . PRO A 1 160 ? -9.973 12.126 7.083 1.00 97.94 160 PRO A O 1
ATOM 1247 N N . GLN A 1 161 ? -8.384 13.392 6.146 1.00 97.75 161 GLN A N 1
ATOM 1248 C CA . GLN A 1 161 ? -8.237 12.568 4.946 1.00 97.75 161 GLN A CA 1
ATOM 1249 C C . GLN A 1 161 ? -7.643 11.182 5.224 1.00 97.75 161 GLN A C 1
ATOM 1251 O O . GLN A 1 161 ? -7.968 10.235 4.513 1.00 97.75 161 GLN A O 1
ATOM 1256 N N . ALA A 1 162 ? -6.767 11.052 6.225 1.00 98.25 162 ALA A N 1
ATOM 1257 C CA . ALA A 1 162 ? -6.202 9.763 6.610 1.00 98.25 162 ALA A CA 1
ATOM 1258 C C . ALA A 1 162 ? -7.204 8.952 7.438 1.00 98.25 162 ALA A C 1
ATOM 1260 O O . ALA A 1 162 ? -7.378 7.768 7.167 1.00 98.25 162 ALA A O 1
ATOM 1261 N N . ARG A 1 163 ? -7.917 9.607 8.368 1.00 98.25 163 ARG A N 1
ATOM 1262 C CA . ARG A 1 163 ? -9.006 8.991 9.137 1.00 98.25 163 ARG A CA 1
ATOM 1263 C C . ARG A 1 163 ? -10.109 8.462 8.235 1.00 98.25 163 ARG A C 1
ATOM 1265 O O . ARG A 1 163 ? -10.430 7.296 8.351 1.00 98.25 163 ARG A O 1
ATOM 1272 N N . MET A 1 164 ? -10.550 9.238 7.243 1.00 98.38 164 MET A N 1
ATOM 1273 C CA . MET A 1 164 ? -11.527 8.761 6.258 1.00 98.38 164 MET A CA 1
ATOM 1274 C C . MET A 1 164 ? -11.096 7.441 5.595 1.00 98.38 164 MET A C 1
ATOM 1276 O O . MET A 1 164 ? -11.908 6.545 5.398 1.00 98.38 164 MET A O 1
ATOM 1280 N N . LEU A 1 165 ? -9.819 7.308 5.224 1.00 98.69 165 LEU A N 1
ATOM 1281 C CA . LEU A 1 165 ? -9.315 6.080 4.608 1.00 98.69 165 LEU A CA 1
ATOM 1282 C C . LEU A 1 165 ? -9.168 4.929 5.609 1.00 98.69 165 LEU A C 1
ATOM 1284 O O . LEU A 1 165 ? -9.355 3.778 5.221 1.00 98.69 165 LEU A O 1
ATOM 1288 N N . LEU A 1 166 ? -8.827 5.231 6.863 1.00 98.75 166 LEU A N 1
ATOM 1289 C CA . LEU A 1 166 ? -8.798 4.249 7.941 1.00 98.75 166 LEU A CA 1
ATOM 1290 C C . LEU A 1 166 ? -10.208 3.728 8.230 1.00 98.75 166 LEU A C 1
ATOM 1292 O O . LEU A 1 166 ? -10.396 2.519 8.239 1.00 98.75 166 LEU A O 1
ATOM 1296 N N . ASP A 1 167 ? -11.195 4.612 8.363 1.00 98.69 167 ASP A N 1
ATOM 1297 C CA . ASP A 1 167 ? -12.599 4.252 8.585 1.00 98.69 167 ASP A CA 1
ATOM 1298 C C . ASP A 1 167 ? -13.094 3.332 7.460 1.00 98.69 167 ASP A C 1
ATOM 1300 O O . ASP A 1 167 ? -13.624 2.255 7.717 1.00 98.69 167 ASP A O 1
ATOM 1304 N N . VAL A 1 168 ? -12.788 3.672 6.202 1.00 98.56 168 VAL A N 1
ATOM 1305 C CA . VAL A 1 168 ? -13.081 2.813 5.044 1.00 98.56 168 VAL A CA 1
ATOM 1306 C C . VAL A 1 168 ? -12.410 1.441 5.154 1.00 98.56 168 VAL A C 1
ATOM 1308 O O . VAL A 1 168 ? -13.045 0.431 4.847 1.00 98.56 168 VAL A O 1
ATOM 1311 N N . ALA A 1 169 ? -11.136 1.381 5.548 1.00 98.69 169 ALA A N 1
ATOM 1312 C CA . ALA A 1 169 ? -10.414 0.120 5.710 1.00 98.69 169 ALA A CA 1
ATOM 1313 C C . ALA A 1 169 ? -11.062 -0.754 6.794 1.00 98.69 169 ALA A C 1
ATOM 1315 O O . ALA A 1 169 ? -11.347 -1.928 6.544 1.00 98.69 169 ALA A O 1
ATOM 1316 N N . LEU A 1 170 ? -11.372 -0.162 7.950 1.00 98.62 170 LEU A N 1
ATOM 1317 C CA . LEU A 1 170 ? -12.022 -0.821 9.082 1.00 98.62 170 LEU A CA 1
ATOM 1318 C C . LEU A 1 170 ? -13.416 -1.341 8.703 1.00 98.62 170 LEU A C 1
ATOM 1320 O O . LEU A 1 170 ? -13.682 -2.536 8.840 1.00 98.62 170 LEU A O 1
ATOM 1324 N N . GLU A 1 171 ? -14.277 -0.483 8.149 1.00 98.38 171 GLU A N 1
ATOM 1325 C CA . GLU A 1 171 ? -15.647 -0.828 7.741 1.00 98.38 171 GLU A CA 1
ATOM 1326 C C . GLU A 1 171 ? -15.681 -1.944 6.692 1.00 98.38 171 GLU A C 1
ATOM 1328 O O . GLU A 1 171 ? -16.505 -2.859 6.758 1.00 98.38 171 GLU A O 1
ATOM 1333 N N . ARG A 1 172 ? -14.778 -1.883 5.706 1.00 98.25 172 ARG A N 1
ATOM 1334 C CA . ARG A 1 172 ? -14.707 -2.867 4.616 1.00 98.25 172 ARG A CA 1
ATOM 1335 C C . ARG A 1 172 ? -13.889 -4.102 4.973 1.00 98.25 172 ARG A C 1
ATOM 1337 O O . ARG A 1 172 ? -13.841 -5.030 4.165 1.00 98.25 172 ARG A O 1
ATOM 1344 N N . LYS A 1 173 ? -13.251 -4.118 6.148 1.00 98.19 173 LYS A N 1
ATOM 1345 C CA . LYS A 1 173 ? -12.278 -5.138 6.565 1.00 98.19 173 LYS A CA 1
ATOM 1346 C C . LYS A 1 173 ? -11.163 -5.328 5.527 1.00 98.19 173 LYS A C 1
ATOM 1348 O O . LYS A 1 173 ? -10.708 -6.441 5.276 1.00 98.19 173 LYS A O 1
ATOM 1353 N N . TRP A 1 174 ? -10.751 -4.240 4.883 1.00 98.44 174 TRP A N 1
ATOM 1354 C CA . TRP A 1 174 ? -9.629 -4.236 3.948 1.00 98.44 174 TRP A CA 1
ATOM 1355 C C . TRP A 1 174 ? -8.357 -3.861 4.693 1.00 98.44 174 TRP A C 1
ATOM 1357 O O . TRP A 1 174 ? -8.405 -2.892 5.443 1.00 98.44 174 TRP A O 1
ATOM 1367 N N . PRO A 1 175 ? -7.219 -4.538 4.469 1.00 98.38 175 PRO A N 1
ATOM 1368 C CA . PRO A 1 175 ? -5.988 -4.162 5.146 1.00 98.38 175 PRO A CA 1
ATOM 1369 C C . PRO A 1 175 ? -5.590 -2.706 4.883 1.00 98.38 175 PRO A C 1
ATOM 1371 O O . PRO A 1 175 ? -5.650 -2.223 3.746 1.00 98.38 175 PRO A O 1
ATOM 1374 N N . PHE A 1 176 ? -5.152 -2.010 5.932 1.00 98.69 176 PHE A N 1
ATOM 1375 C CA . PHE A 1 176 ? -4.704 -0.625 5.828 1.00 98.69 176 PHE A CA 1
ATOM 1376 C C . PHE A 1 176 ? -3.219 -0.571 5.450 1.00 98.69 176 PHE A C 1
ATOM 1378 O O . PHE A 1 176 ? -2.346 -0.854 6.270 1.00 98.69 176 PHE A O 1
ATOM 1385 N N . ILE A 1 177 ? -2.917 -0.192 4.205 1.00 98.50 177 ILE A N 1
ATOM 1386 C CA . ILE A 1 177 ? -1.536 -0.079 3.711 1.00 98.50 177 ILE A CA 1
ATOM 1387 C C . ILE A 1 177 ? -0.997 1.326 4.004 1.00 98.50 177 ILE A C 1
ATOM 1389 O O . ILE A 1 177 ? -1.303 2.281 3.288 1.00 98.50 177 ILE A O 1
ATOM 1393 N N . ALA A 1 178 ? -0.166 1.459 5.034 1.00 98.44 178 ALA A N 1
ATOM 1394 C CA . ALA A 1 178 ? 0.491 2.701 5.417 1.00 98.44 178 ALA A CA 1
ATOM 1395 C C . ALA A 1 178 ? 1.846 2.858 4.708 1.00 98.44 178 ALA A C 1
ATOM 1397 O O . ALA A 1 178 ? 2.750 2.033 4.859 1.00 98.44 178 ALA A O 1
ATOM 1398 N N . HIS A 1 179 ? 2.010 3.956 3.970 1.00 98.00 179 HIS A N 1
ATOM 1399 C CA . HIS A 1 179 ? 3.284 4.341 3.372 1.00 98.00 179 HIS A CA 1
ATOM 1400 C C . HIS A 1 179 ? 3.994 5.364 4.247 1.00 98.00 179 HIS A C 1
ATOM 1402 O O . HIS A 1 179 ? 3.629 6.545 4.289 1.00 98.00 179 HIS A O 1
ATOM 1408 N N . TYR A 1 180 ? 5.047 4.881 4.904 1.00 97.88 180 TYR A N 1
ATOM 1409 C CA . TYR A 1 180 ? 5.991 5.680 5.664 1.00 97.88 180 TYR A CA 1
ATOM 1410 C C . TYR A 1 180 ? 7.421 5.422 5.192 1.00 97.88 180 TYR A C 1
ATOM 1412 O O . TYR A 1 180 ? 7.909 4.299 5.237 1.00 97.88 180 TYR A O 1
ATOM 1420 N N . GLU A 1 181 ? 8.137 6.479 4.833 1.00 96.94 181 GLU A N 1
ATOM 1421 C CA . GLU A 1 181 ? 9.595 6.457 4.697 1.00 96.94 181 GLU A CA 1
ATOM 1422 C C . GLU A 1 181 ? 10.238 6.874 6.041 1.00 96.94 181 GLU A C 1
ATOM 1424 O O . GLU A 1 181 ? 10.768 7.977 6.181 1.00 96.94 181 GLU A O 1
ATOM 1429 N N . LEU A 1 182 ? 10.132 6.022 7.079 1.00 97.06 182 LEU A N 1
ATOM 1430 C CA . LEU A 1 182 ? 10.444 6.403 8.472 1.00 97.06 182 LEU A CA 1
ATOM 1431 C C . LEU A 1 182 ? 11.903 6.799 8.677 1.00 97.06 182 LEU A C 1
ATOM 1433 O O . LEU A 1 182 ? 12.187 7.713 9.450 1.00 97.06 182 LEU A O 1
ATOM 1437 N N . ARG A 1 183 ? 12.844 6.149 7.990 1.00 95.12 183 ARG A N 1
ATOM 1438 C CA . ARG A 1 183 ? 14.261 6.521 8.088 1.00 95.12 183 ARG A CA 1
ATOM 1439 C C . ARG A 1 183 ? 14.513 7.912 7.513 1.00 95.12 183 ARG A C 1
ATOM 1441 O O . ARG A 1 183 ? 15.232 8.697 8.121 1.00 95.12 183 ARG A O 1
ATOM 1448 N N . ALA A 1 184 ? 13.864 8.237 6.398 1.00 94.56 184 ALA A N 1
ATOM 1449 C CA . ALA A 1 184 ? 13.927 9.564 5.800 1.00 94.56 184 ALA A CA 1
ATOM 1450 C C . ALA A 1 184 ? 13.160 10.639 6.599 1.00 94.56 184 ALA A C 1
ATOM 1452 O O . ALA A 1 184 ? 13.337 11.824 6.335 1.00 94.56 184 ALA A O 1
ATOM 1453 N N . SER A 1 185 ? 12.337 10.255 7.582 1.00 94.69 185 SER A N 1
ATOM 1454 C CA . SER A 1 185 ? 11.638 11.202 8.468 1.00 94.69 185 SER A CA 1
ATOM 1455 C C . SER A 1 185 ? 12.496 11.804 9.581 1.00 94.69 185 SER A C 1
ATOM 1457 O O . SER A 1 185 ? 12.046 12.715 10.278 1.00 94.69 185 SER A O 1
ATOM 1459 N N . GLY A 1 186 ? 13.738 11.330 9.739 1.00 94.00 186 GLY A N 1
ATOM 1460 C CA . GLY A 1 186 ? 14.702 11.901 10.676 1.00 94.00 186 GLY A CA 1
ATOM 1461 C C . GLY A 1 186 ? 14.128 12.004 12.099 1.00 94.00 186 GLY A C 1
ATOM 1462 O O . GLY A 1 186 ? 13.584 11.017 12.601 1.00 94.00 186 GLY A O 1
ATOM 1463 N N . PRO A 1 187 ? 14.191 13.178 12.754 1.00 95.31 187 PRO A N 1
ATOM 1464 C CA . PRO A 1 187 ? 13.665 13.364 14.110 1.00 95.31 187 PRO A CA 1
ATOM 1465 C C . PRO A 1 187 ? 12.166 13.055 14.273 1.00 95.31 187 PRO A C 1
ATOM 1467 O O . PRO A 1 187 ? 11.729 12.700 15.366 1.00 95.31 187 PRO A O 1
ATOM 1470 N N . ALA A 1 188 ? 11.362 13.149 13.206 1.00 95.06 188 ALA A N 1
ATOM 1471 C CA . ALA A 1 188 ? 9.924 12.875 13.277 1.00 95.06 188 ALA A CA 1
ATOM 1472 C C . ALA A 1 188 ? 9.595 11.375 13.402 1.00 95.06 188 ALA A C 1
ATOM 1474 O O . ALA A 1 188 ? 8.464 11.028 13.758 1.00 95.06 188 ALA A O 1
ATOM 1475 N N . LYS A 1 189 ? 10.574 10.491 13.157 1.00 97.19 189 LYS A N 1
ATOM 1476 C CA . LYS A 1 189 ? 10.403 9.034 13.121 1.00 97.19 189 LYS A CA 1
ATOM 1477 C C . LYS A 1 189 ? 9.684 8.479 14.344 1.00 97.19 189 LYS A C 1
ATOM 1479 O O . LYS A 1 189 ? 8.713 7.745 14.175 1.00 97.19 189 LYS A O 1
ATOM 1484 N N . SER A 1 190 ? 10.130 8.830 15.556 1.00 96.81 190 SER A N 1
ATOM 1485 C CA . SER A 1 190 ? 9.529 8.293 16.788 1.00 96.81 190 SER A CA 1
ATOM 1486 C C . SER A 1 190 ? 8.060 8.680 16.885 1.00 96.81 190 SER A C 1
ATOM 1488 O O . SER A 1 190 ? 7.207 7.813 17.013 1.00 96.81 190 SER A O 1
ATOM 1490 N N . LYS A 1 191 ? 7.745 9.969 16.707 1.00 97.25 191 LYS A N 1
ATOM 1491 C CA . LYS A 1 191 ? 6.372 10.480 16.801 1.00 97.25 191 LYS A CA 1
ATOM 1492 C C . LYS A 1 191 ? 5.435 9.829 15.780 1.00 97.25 191 LYS A C 1
ATOM 1494 O O . LYS A 1 191 ? 4.298 9.499 16.115 1.00 97.25 191 LYS A O 1
ATOM 1499 N N . ILE A 1 192 ? 5.900 9.644 14.542 1.00 97.81 192 ILE A N 1
ATOM 1500 C CA . ILE A 1 192 ? 5.124 8.973 13.491 1.00 97.81 192 ILE A CA 1
ATOM 1501 C C . ILE A 1 192 ? 4.881 7.507 13.869 1.00 97.81 192 ILE A C 1
ATOM 1503 O O . ILE A 1 192 ? 3.740 7.044 13.829 1.00 97.81 192 ILE A O 1
ATOM 1507 N N . LEU A 1 193 ? 5.934 6.793 14.273 1.00 97.88 193 LEU A N 1
ATOM 1508 C CA . LEU A 1 193 ? 5.839 5.385 14.649 1.00 97.88 193 LEU A CA 1
ATOM 1509 C C . LEU A 1 193 ? 4.965 5.183 15.896 1.00 97.88 193 LEU A C 1
ATOM 1511 O O . LEU A 1 193 ? 4.198 4.229 15.951 1.00 97.88 193 LEU A O 1
ATOM 1515 N N . ASP A 1 194 ? 5.029 6.076 16.882 1.00 97.94 194 ASP A N 1
ATOM 1516 C CA . ASP A 1 194 ? 4.202 6.015 18.091 1.00 97.94 194 ASP A CA 1
ATOM 1517 C C . ASP A 1 194 ? 2.714 6.212 17.776 1.00 97.94 194 ASP A C 1
ATOM 1519 O O . ASP A 1 194 ? 1.882 5.453 18.278 1.00 97.94 194 ASP A O 1
ATOM 1523 N N . SER A 1 195 ? 2.381 7.153 16.884 1.00 97.88 195 SER A N 1
ATOM 1524 C CA . SER A 1 195 ? 1.012 7.353 16.382 1.00 97.88 195 SER A CA 1
ATOM 1525 C C . SER A 1 195 ? 0.489 6.123 15.626 1.00 97.88 195 SER A C 1
ATOM 1527 O O . SER A 1 195 ? -0.640 5.681 15.865 1.00 97.88 195 SER A O 1
ATOM 1529 N N . PHE A 1 196 ? 1.322 5.514 14.774 1.00 98.56 196 PHE A N 1
ATOM 1530 C CA . PHE A 1 196 ? 0.977 4.265 14.093 1.00 98.56 196 PHE A CA 1
ATOM 1531 C C . PHE A 1 196 ? 0.738 3.123 15.091 1.00 98.56 196 PHE A C 1
ATOM 1533 O O . PHE A 1 196 ? -0.323 2.503 15.069 1.00 98.56 196 PHE A O 1
ATOM 1540 N N . LYS A 1 197 ? 1.675 2.890 16.020 1.00 98.50 197 LYS A N 1
ATOM 1541 C CA . LYS A 1 197 ? 1.563 1.846 17.051 1.00 98.50 197 LYS A CA 1
ATOM 1542 C C . LYS A 1 197 ? 0.313 2.021 17.917 1.00 98.50 197 LYS A C 1
ATOM 1544 O O . LYS A 1 197 ? -0.345 1.037 18.242 1.00 98.50 197 LYS A O 1
ATOM 1549 N N . ALA A 1 198 ? -0.025 3.254 18.296 1.00 98.44 198 ALA A N 1
ATOM 1550 C CA . ALA A 1 198 ? -1.248 3.535 19.047 1.00 98.44 198 ALA A CA 1
ATOM 1551 C C . ALA A 1 198 ? -2.501 3.145 18.250 1.00 98.44 198 ALA A C 1
ATOM 1553 O O . ALA A 1 198 ? -3.394 2.502 18.795 1.00 98.44 198 ALA A O 1
ATOM 1554 N N . THR A 1 199 ? -2.526 3.458 16.953 1.00 98.44 199 THR A N 1
ATOM 1555 C CA . THR A 1 199 ? -3.639 3.098 16.064 1.00 98.44 199 THR A CA 1
ATOM 1556 C C . THR A 1 199 ? -3.749 1.584 15.873 1.00 98.44 199 THR A C 1
ATOM 1558 O O . THR A 1 199 ? -4.848 1.043 15.973 1.00 98.44 199 THR A O 1
ATOM 1561 N N . ALA A 1 200 ? -2.625 0.888 15.677 1.00 98.44 200 ALA A N 1
ATOM 1562 C CA . ALA A 1 200 ? -2.599 -0.569 15.554 1.00 98.44 200 ALA A CA 1
ATOM 1563 C C . ALA A 1 200 ? -3.080 -1.270 16.838 1.00 98.44 200 ALA A C 1
ATOM 1565 O O . ALA A 1 200 ? -3.870 -2.206 16.755 1.00 98.44 200 ALA A O 1
ATOM 1566 N N . ARG A 1 201 ? -2.679 -0.786 18.027 1.00 98.50 201 ARG A N 1
ATOM 1567 C CA . ARG A 1 201 ? -3.175 -1.308 19.321 1.00 98.50 201 ARG A CA 1
ATOM 1568 C C . ARG A 1 201 ? -4.665 -1.085 19.529 1.00 98.50 201 ARG A C 1
ATOM 1570 O O . ARG A 1 201 ? -5.315 -1.930 20.125 1.00 98.50 201 ARG A O 1
ATOM 1577 N N . ALA A 1 202 ? -5.191 0.048 19.071 1.00 98.31 202 ALA A N 1
ATOM 1578 C CA . ALA A 1 202 ? -6.612 0.354 19.193 1.00 98.31 202 ALA A CA 1
ATOM 1579 C C . ALA A 1 202 ? -7.495 -0.511 18.272 1.00 98.31 202 ALA A C 1
ATOM 1581 O O . ALA A 1 202 ? -8.707 -0.530 18.448 1.00 98.31 202 ALA A O 1
ATOM 1582 N N . ASN A 1 203 ? -6.901 -1.216 17.302 1.00 98.31 203 ASN A N 1
ATOM 1583 C CA . ASN A 1 203 ? -7.604 -2.041 16.321 1.00 98.31 203 ASN A CA 1
ATOM 1584 C C . ASN A 1 203 ? -6.931 -3.425 16.200 1.00 98.31 203 ASN A C 1
ATOM 1586 O O . ASN A 1 203 ? -6.428 -3.756 15.123 1.00 98.31 203 ASN A O 1
ATOM 1590 N N . PRO A 1 204 ? -6.871 -4.219 17.288 1.00 97.62 204 PRO A N 1
ATOM 1591 C CA . PRO A 1 204 ? -6.019 -5.410 17.376 1.00 97.62 204 PRO A CA 1
ATOM 1592 C C . PRO A 1 204 ? -6.371 -6.506 16.362 1.00 97.62 204 PRO A C 1
ATOM 1594 O O . PRO A 1 204 ? -5.490 -7.259 15.971 1.00 97.62 204 PRO A O 1
ATOM 1597 N N . ASP A 1 205 ? -7.614 -6.554 15.879 1.00 97.44 205 ASP A N 1
ATOM 1598 C CA . ASP A 1 205 ? -8.071 -7.558 14.906 1.00 97.44 205 ASP A CA 1
ATOM 1599 C C . ASP A 1 205 ? -7.976 -7.081 13.446 1.00 97.44 205 ASP A C 1
ATOM 1601 O O . ASP A 1 205 ? -8.337 -7.805 12.516 1.00 97.44 205 ASP A O 1
ATOM 1605 N N . HIS A 1 206 ? -7.532 -5.840 13.217 1.00 98.62 206 HIS A N 1
ATOM 1606 C CA . HIS A 1 206 ? -7.442 -5.266 11.879 1.00 98.62 206 HIS A CA 1
ATOM 1607 C C . HIS A 1 206 ? -6.003 -5.293 11.348 1.00 98.62 206 HIS A C 1
ATOM 1609 O O . HIS A 1 206 ? -5.114 -4.781 12.029 1.00 98.62 206 HIS A O 1
ATOM 1615 N N . PRO A 1 207 ? -5.748 -5.813 10.132 1.00 98.38 207 PRO A N 1
ATOM 1616 C CA . PRO A 1 207 ? -4.400 -5.883 9.578 1.00 98.38 207 PRO A CA 1
ATOM 1617 C C . PRO A 1 207 ? -3.895 -4.521 9.078 1.00 98.38 207 PRO A C 1
ATOM 1619 O O . PRO A 1 207 ? -4.505 -3.878 8.218 1.00 98.38 207 PRO A O 1
ATOM 1622 N N . PHE A 1 208 ? -2.716 -4.124 9.557 1.00 98.69 208 PHE A N 1
ATOM 1623 C CA . PHE A 1 208 ? -1.978 -2.941 9.115 1.00 98.69 208 PHE A CA 1
ATOM 1624 C C . PHE A 1 208 ? -0.711 -3.356 8.375 1.00 98.69 208 PHE A C 1
ATOM 1626 O O . PHE A 1 208 ? 0.105 -4.110 8.897 1.00 98.69 208 PHE A O 1
ATOM 1633 N N . LEU A 1 209 ? -0.517 -2.843 7.162 1.00 98.38 209 LEU A N 1
ATOM 1634 C CA . LEU A 1 209 ? 0.629 -3.175 6.320 1.00 98.38 209 LEU A CA 1
ATOM 1635 C C . LEU A 1 209 ? 1.539 -1.959 6.175 1.00 98.38 209 LEU A C 1
ATOM 1637 O O . LEU A 1 209 ? 1.102 -0.895 5.741 1.00 98.38 209 LEU A O 1
ATOM 1641 N N . LEU A 1 210 ? 2.820 -2.128 6.473 1.00 98.56 210 LEU A N 1
ATOM 1642 C CA . LEU A 1 210 ? 3.857 -1.123 6.272 1.00 98.56 210 LEU A CA 1
ATOM 1643 C C . LEU A 1 210 ? 4.609 -1.407 4.970 1.00 98.56 210 LEU A C 1
ATOM 1645 O O . LEU A 1 210 ? 5.368 -2.375 4.865 1.00 98.56 210 LEU A O 1
ATOM 1649 N N . ILE A 1 211 ? 4.393 -0.568 3.955 1.00 97.38 211 ILE A N 1
ATOM 1650 C CA . ILE A 1 211 ? 5.032 -0.749 2.645 1.00 97.38 211 ILE A CA 1
ATOM 1651 C C . ILE A 1 211 ? 6.510 -0.338 2.661 1.00 97.38 211 ILE A C 1
ATOM 1653 O O . ILE A 1 211 ? 6.922 0.528 3.433 1.00 97.38 211 ILE A O 1
ATOM 1657 N N . HIS A 1 212 ? 7.319 -0.981 1.816 1.00 95.56 212 HIS A N 1
ATOM 1658 C CA . HIS A 1 212 ? 8.766 -0.776 1.697 1.00 95.56 212 HIS A CA 1
ATOM 1659 C C . HIS A 1 212 ? 9.534 -1.019 2.999 1.00 95.56 212 HIS A C 1
ATOM 1661 O O . HIS A 1 212 ? 10.494 -0.307 3.320 1.00 95.56 212 HIS A O 1
ATOM 1667 N N . MET A 1 213 ? 9.057 -1.982 3.792 1.00 96.75 213 MET A N 1
ATOM 1668 C CA . MET A 1 213 ? 9.529 -2.240 5.156 1.00 96.75 213 MET A CA 1
ATOM 1669 C C . MET A 1 213 ? 9.470 -0.994 6.070 1.00 96.75 213 MET A C 1
ATOM 1671 O O . MET A 1 213 ? 10.208 -0.903 7.049 1.00 96.75 213 MET A O 1
ATOM 1675 N N . ALA A 1 214 ? 8.678 0.022 5.701 1.00 97.31 214 ALA A N 1
ATOM 1676 C CA . ALA A 1 214 ? 8.702 1.384 6.240 1.00 97.31 214 ALA A CA 1
ATOM 1677 C C . ALA A 1 214 ? 10.103 2.036 6.353 1.00 97.31 214 ALA A C 1
ATOM 1679 O O . ALA A 1 214 ? 10.296 2.979 7.123 1.00 97.31 214 ALA A O 1
ATOM 1680 N N . GLN A 1 215 ? 11.103 1.538 5.613 1.00 95.88 215 GLN A N 1
ATOM 1681 C CA . GLN A 1 215 ? 12.533 1.855 5.785 1.00 95.88 215 GLN A CA 1
ATOM 1682 C C . GLN A 1 215 ? 13.127 1.514 7.174 1.00 95.88 215 GLN A C 1
ATOM 1684 O O . GLN A 1 215 ? 14.180 2.037 7.568 1.00 95.88 215 GLN A O 1
ATOM 1689 N N . LEU A 1 216 ? 12.485 0.629 7.937 1.00 96.94 216 LEU A N 1
ATOM 1690 C CA . LEU A 1 216 ? 12.973 0.156 9.234 1.00 96.94 216 LEU A CA 1
ATOM 1691 C C . LEU A 1 216 ? 14.116 -0.853 9.076 1.00 96.94 216 LEU A C 1
ATOM 1693 O O . LEU A 1 216 ? 14.203 -1.570 8.077 1.00 96.94 216 LEU A O 1
ATOM 1697 N N . ASN A 1 217 ? 15.029 -0.888 10.045 1.00 94.88 217 ASN A N 1
ATOM 1698 C CA . ASN A 1 217 ? 16.021 -1.964 10.114 1.00 94.88 217 ASN A CA 1
ATOM 1699 C C . ASN A 1 217 ? 15.412 -3.247 10.721 1.00 94.88 217 ASN A C 1
ATOM 1701 O O . ASN A 1 217 ? 14.283 -3.239 11.208 1.00 94.88 217 ASN A O 1
ATOM 1705 N N . VAL A 1 218 ? 16.167 -4.347 10.691 1.00 95.88 218 VAL A N 1
ATOM 1706 C CA . VAL A 1 218 ? 15.699 -5.665 11.154 1.00 95.88 218 VAL A CA 1
ATOM 1707 C C . VAL A 1 218 ? 15.278 -5.679 12.625 1.00 95.88 218 VAL A C 1
ATOM 1709 O O . VAL A 1 218 ? 14.241 -6.244 12.952 1.00 95.88 218 VAL A O 1
ATOM 1712 N N . ASP A 1 219 ? 16.008 -4.987 13.501 1.00 96.31 219 ASP A N 1
ATOM 1713 C CA . ASP A 1 219 ? 15.694 -4.918 14.933 1.00 96.31 219 ASP A CA 1
ATOM 1714 C C . ASP A 1 219 ? 14.396 -4.156 15.205 1.00 96.31 219 ASP A C 1
ATOM 1716 O O . ASP A 1 219 ? 13.612 -4.505 16.086 1.00 96.31 219 ASP A O 1
ATOM 1720 N N . GLU A 1 220 ? 14.156 -3.095 14.440 1.00 97.44 220 GLU A N 1
ATOM 1721 C CA . GLU A 1 220 ? 12.923 -2.321 14.513 1.00 97.44 220 GLU A CA 1
ATOM 1722 C C . GLU A 1 220 ? 11.720 -3.108 13.999 1.00 97.44 220 GLU A C 1
ATOM 1724 O O . GLU A 1 220 ? 10.662 -3.049 14.623 1.00 97.44 220 GLU A O 1
ATOM 1729 N N . VAL A 1 221 ? 11.887 -3.865 12.910 1.00 97.62 221 VAL A N 1
ATOM 1730 C CA . VAL A 1 221 ? 10.850 -4.771 12.399 1.00 97.62 221 VAL A CA 1
ATOM 1731 C C . VAL A 1 221 ? 10.546 -5.867 13.420 1.00 97.62 221 VAL A C 1
ATOM 1733 O O . VAL A 1 221 ? 9.383 -6.009 13.792 1.00 97.62 221 VAL A O 1
ATOM 1736 N N . LYS A 1 222 ? 11.571 -6.562 13.943 1.00 96.56 222 LYS A N 1
ATOM 1737 C CA . LYS A 1 222 ? 11.423 -7.638 14.943 1.00 96.56 222 LYS A CA 1
ATOM 1738 C C . LYS A 1 222 ? 10.674 -7.147 16.185 1.00 96.56 222 LYS A C 1
ATOM 1740 O O . LYS A 1 222 ? 9.723 -7.784 16.624 1.00 96.56 222 LYS A O 1
ATOM 1745 N N . ARG A 1 223 ? 11.031 -5.968 16.710 1.00 96.50 223 ARG A N 1
ATOM 1746 C CA . ARG A 1 223 ? 10.306 -5.357 17.841 1.00 96.50 223 ARG A CA 1
ATOM 1747 C C . ARG A 1 223 ? 8.856 -5.017 17.508 1.00 96.50 223 ARG A C 1
ATOM 1749 O O . ARG A 1 223 ? 8.002 -5.150 18.379 1.00 96.50 223 ARG A O 1
ATOM 1756 N N . LEU A 1 224 ? 8.578 -4.534 16.295 1.00 97.44 224 LEU A N 1
ATOM 1757 C CA . LEU A 1 224 ? 7.231 -4.104 15.933 1.00 97.44 224 LEU A CA 1
ATOM 1758 C C . LEU A 1 224 ? 6.278 -5.292 15.779 1.00 97.44 224 LEU A C 1
ATOM 1760 O O . LEU A 1 224 ? 5.198 -5.245 16.357 1.00 97.44 224 LEU A O 1
ATOM 1764 N N . ILE A 1 225 ? 6.684 -6.347 15.068 1.00 96.12 225 ILE A N 1
ATOM 1765 C CA . ILE A 1 225 ? 5.845 -7.545 14.883 1.00 96.12 225 ILE A CA 1
ATOM 1766 C C . ILE A 1 225 ? 5.661 -8.317 16.194 1.00 96.12 225 ILE A C 1
ATOM 1768 O O . ILE A 1 225 ? 4.554 -8.752 16.490 1.00 96.12 225 ILE A O 1
ATOM 1772 N N . ALA A 1 226 ? 6.692 -8.381 17.048 1.00 95.12 226 ALA A N 1
ATOM 1773 C CA . ALA A 1 226 ? 6.581 -9.013 18.364 1.00 95.12 226 ALA A CA 1
ATOM 1774 C C . ALA A 1 226 ? 5.594 -8.281 19.293 1.00 95.12 226 ALA A C 1
ATOM 1776 O O . ALA A 1 226 ? 4.933 -8.906 20.117 1.00 95.12 226 ALA A O 1
ATOM 1777 N N . ALA A 1 227 ? 5.491 -6.954 19.173 1.00 96.62 227 ALA A N 1
ATOM 1778 C CA . ALA A 1 227 ? 4.587 -6.146 19.991 1.00 96.62 227 ALA A CA 1
ATOM 1779 C C . ALA A 1 227 ? 3.178 -5.986 19.387 1.00 96.62 227 ALA A C 1
ATOM 1781 O O . ALA A 1 227 ? 2.276 -5.512 20.081 1.00 96.62 227 ALA A O 1
ATOM 1782 N N . HIS A 1 228 ? 2.984 -6.324 18.108 1.00 97.38 228 HIS A N 1
ATOM 1783 C CA . HIS A 1 228 ? 1.741 -6.084 17.376 1.00 97.38 228 HIS A CA 1
ATOM 1784 C C . HIS A 1 228 ? 1.455 -7.217 16.379 1.00 97.38 228 HIS A C 1
ATOM 1786 O O . HIS A 1 228 ? 1.901 -7.170 15.233 1.00 97.38 228 HIS A O 1
ATOM 1792 N N . GLY A 1 229 ? 0.636 -8.193 16.787 1.00 96.12 229 GLY A N 1
ATOM 1793 C CA . GLY A 1 229 ? 0.269 -9.349 15.952 1.00 96.12 229 GLY A CA 1
ATOM 1794 C C . GLY A 1 229 ? -0.557 -9.021 14.700 1.00 96.12 229 GLY A C 1
ATOM 1795 O O . GLY A 1 229 ? -0.787 -9.892 13.870 1.00 96.12 229 GLY A O 1
ATOM 1796 N N . ASN A 1 230 ? -0.992 -7.769 14.546 1.00 98.00 230 ASN A N 1
ATOM 1797 C CA . ASN A 1 230 ? -1.759 -7.275 13.407 1.00 98.00 230 ASN A CA 1
ATOM 1798 C C . ASN A 1 230 ? -0.954 -6.368 12.461 1.00 98.00 230 ASN A C 1
ATOM 1800 O O . ASN A 1 230 ? -1.536 -5.731 11.579 1.00 98.00 230 ASN A O 1
ATOM 1804 N N . VAL A 1 231 ? 0.366 -6.271 12.645 1.00 98.44 231 VAL A N 1
ATOM 1805 C CA . VAL A 1 231 ? 1.248 -5.456 11.803 1.00 98.44 231 VAL A CA 1
ATOM 1806 C C . VAL A 1 231 ? 2.087 -6.346 10.892 1.00 98.44 231 VAL A C 1
ATOM 1808 O O . VAL A 1 231 ? 2.847 -7.194 11.346 1.00 98.44 231 VAL A O 1
ATOM 1811 N N . TYR A 1 232 ? 2.000 -6.075 9.595 1.00 97.75 232 TYR A N 1
ATOM 1812 C CA . TYR A 1 232 ? 2.681 -6.795 8.525 1.00 97.75 232 TYR A CA 1
ATOM 1813 C C . TYR A 1 232 ? 3.514 -5.831 7.679 1.00 97.75 232 TYR A C 1
ATOM 1815 O O . TYR A 1 232 ? 3.334 -4.611 7.724 1.00 97.75 232 TYR A O 1
ATOM 1823 N N . PHE A 1 233 ? 4.411 -6.368 6.854 1.00 97.62 233 PHE A N 1
ATOM 1824 C CA . PHE A 1 233 ? 5.292 -5.571 6.005 1.00 97.62 233 PHE A CA 1
ATOM 1825 C C . PHE A 1 233 ? 5.228 -6.011 4.545 1.00 97.62 233 PHE A C 1
ATOM 1827 O O . PHE A 1 233 ? 5.200 -7.200 4.243 1.00 97.62 233 PHE A O 1
ATOM 1834 N N . LEU A 1 234 ? 5.257 -5.042 3.627 1.00 96.62 234 LEU A N 1
ATOM 1835 C CA . LEU A 1 234 ? 5.437 -5.313 2.200 1.00 96.62 234 LEU A CA 1
ATOM 1836 C C . LEU A 1 234 ? 6.887 -5.027 1.801 1.00 96.62 234 LEU A C 1
ATOM 1838 O O . LEU A 1 234 ? 7.397 -3.926 2.021 1.00 96.62 234 LEU A O 1
ATOM 1842 N N . THR A 1 235 ? 7.519 -5.996 1.143 1.00 94.44 235 THR A N 1
ATOM 1843 C CA . THR A 1 235 ? 8.959 -6.021 0.811 1.00 94.44 235 THR A CA 1
ATOM 1844 C C . THR A 1 235 ? 9.327 -5.274 -0.477 1.00 94.44 235 THR A C 1
ATOM 1846 O O . THR A 1 235 ? 10.483 -5.265 -0.904 1.00 94.44 235 THR A O 1
ATOM 1849 N N . SER A 1 236 ? 8.352 -4.633 -1.128 1.00 91.69 236 SER A N 1
ATOM 1850 C CA . SER A 1 236 ? 8.574 -3.823 -2.333 1.00 91.69 236 SER A CA 1
ATOM 1851 C C . SER A 1 236 ? 9.708 -2.802 -2.139 1.00 91.69 236 SER A C 1
ATOM 1853 O O . SER A 1 236 ? 9.798 -2.154 -1.104 1.00 91.69 236 SER A O 1
ATOM 1855 N N . HIS A 1 237 ? 10.578 -2.638 -3.140 1.00 88.75 237 HIS A N 1
ATOM 1856 C CA . HIS A 1 237 ? 11.802 -1.813 -3.075 1.00 88.75 237 HIS A CA 1
ATOM 1857 C C . HIS A 1 237 ? 12.867 -2.239 -2.045 1.00 88.75 237 HIS A C 1
ATOM 1859 O O . HIS A 1 237 ? 13.870 -1.539 -1.908 1.00 88.75 237 HIS A O 1
ATOM 1865 N N . SER A 1 238 ? 12.729 -3.386 -1.378 1.00 89.38 238 SER A N 1
ATOM 1866 C CA . SER A 1 238 ? 13.718 -3.867 -0.405 1.00 89.38 238 SER A CA 1
ATOM 1867 C C . SER A 1 238 ? 14.646 -4.950 -0.965 1.00 89.38 238 SER A C 1
ATOM 1869 O O . SER A 1 238 ? 14.873 -5.980 -0.338 1.00 89.38 238 SER A O 1
ATOM 1871 N N . ASN A 1 239 ? 15.169 -4.716 -2.172 1.00 81.69 239 ASN A N 1
ATOM 1872 C CA . ASN A 1 239 ? 15.967 -5.670 -2.947 1.00 81.69 239 ASN A CA 1
ATOM 1873 C C . ASN A 1 239 ? 17.216 -5.014 -3.586 1.00 81.69 239 ASN A C 1
ATOM 1875 O O . ASN A 1 239 ? 17.293 -3.780 -3.629 1.00 81.69 239 ASN A O 1
ATOM 1879 N N . PRO A 1 240 ? 18.183 -5.815 -4.081 1.00 68.44 240 PRO A N 1
ATOM 1880 C CA . PRO A 1 240 ? 19.483 -5.329 -4.540 1.00 68.44 240 PRO A CA 1
ATOM 1881 C C . PRO A 1 240 ? 19.499 -4.889 -6.009 1.00 68.44 240 PRO A C 1
ATOM 1883 O O . PRO A 1 240 ? 20.458 -4.259 -6.438 1.00 68.44 240 PRO A O 1
ATOM 1886 N N . ILE A 1 241 ? 18.427 -5.127 -6.777 1.00 67.00 241 ILE A N 1
ATOM 1887 C CA . ILE A 1 241 ? 18.292 -4.732 -8.200 1.00 67.00 241 ILE A CA 1
ATOM 1888 C C . ILE A 1 241 ? 18.033 -3.212 -8.328 1.00 67.00 241 ILE A C 1
ATOM 1890 O O . ILE A 1 241 ? 17.516 -2.699 -9.321 1.00 67.00 241 ILE A O 1
ATOM 1894 N N . ARG A 1 242 ? 18.345 -2.441 -7.286 1.00 62.34 242 ARG A N 1
ATOM 1895 C CA . ARG A 1 242 ? 17.992 -1.030 -7.216 1.00 62.34 242 ARG A CA 1
ATOM 1896 C C . ARG A 1 242 ? 19.042 -0.151 -7.860 1.00 62.34 242 ARG A C 1
ATOM 1898 O O . ARG A 1 242 ? 20.241 -0.377 -7.786 1.00 62.34 242 ARG A O 1
ATOM 1905 N N . ASP A 1 243 ? 18.528 0.925 -8.435 1.00 55.34 243 ASP A N 1
ATOM 1906 C CA . ASP A 1 243 ? 19.325 2.038 -8.901 1.00 55.34 243 ASP A CA 1
ATOM 1907 C C . ASP A 1 243 ? 19.981 2.741 -7.697 1.00 55.34 243 ASP A C 1
ATOM 1909 O O . ASP A 1 243 ? 19.357 3.554 -6.994 1.00 55.34 243 ASP A O 1
ATOM 1913 N N . PHE A 1 244 ? 21.247 2.393 -7.452 1.00 52.94 244 PHE A N 1
ATOM 1914 C CA . PHE A 1 244 ? 22.119 3.006 -6.447 1.00 52.94 244 PHE A CA 1
ATOM 1915 C C . PHE A 1 244 ? 22.351 4.509 -6.692 1.00 52.94 244 PHE A C 1
ATOM 1917 O O . PHE A 1 244 ? 22.854 5.193 -5.802 1.00 52.94 244 PHE A O 1
ATOM 1924 N N . SER A 1 245 ? 21.926 5.071 -7.836 1.00 50.81 245 SER A N 1
ATOM 1925 C CA . SER A 1 245 ? 21.912 6.529 -8.036 1.00 50.81 245 SER A CA 1
ATOM 1926 C C . SER A 1 245 ? 20.867 7.243 -7.164 1.00 50.81 245 SER A C 1
ATOM 1928 O O . SER A 1 245 ? 20.930 8.460 -6.961 1.00 50.81 245 SER A O 1
ATOM 1930 N N . THR A 1 246 ? 19.901 6.506 -6.602 1.00 60.66 246 THR A N 1
ATOM 1931 C CA . THR A 1 246 ? 18.904 7.076 -5.693 1.00 60.66 246 THR A CA 1
ATOM 1932 C C . THR A 1 246 ? 19.457 7.143 -4.265 1.00 60.66 246 THR A C 1
ATOM 1934 O O . THR A 1 246 ? 19.652 6.121 -3.617 1.00 60.66 246 THR A O 1
ATOM 1937 N N . ARG A 1 247 ? 19.633 8.356 -3.712 1.00 68.75 247 ARG A N 1
ATOM 1938 C CA . ARG A 1 247 ? 20.027 8.609 -2.299 1.00 68.75 247 ARG A CA 1
ATOM 1939 C C . ARG A 1 247 ? 18.954 8.212 -1.265 1.00 68.75 247 ARG A C 1
ATOM 1941 O O . ARG A 1 247 ? 18.863 8.796 -0.190 1.00 68.75 247 ARG A O 1
ATOM 1948 N N . GLN A 1 248 ? 18.069 7.283 -1.612 1.00 76.31 248 GLN A N 1
ATOM 1949 C CA . GLN A 1 248 ? 16.941 6.893 -0.777 1.00 76.31 248 GLN A CA 1
ATOM 1950 C C . GLN A 1 248 ? 17.339 5.759 0.160 1.00 76.31 248 GLN A C 1
ATOM 1952 O O . GLN A 1 248 ? 17.935 4.766 -0.257 1.00 76.31 248 GLN A O 1
ATOM 1957 N N . LEU A 1 249 ? 16.965 5.905 1.428 1.00 85.12 249 LEU A N 1
ATOM 1958 C CA . LEU A 1 249 ? 17.445 5.078 2.530 1.00 85.12 249 LEU A CA 1
ATOM 1959 C C . LEU A 1 249 ? 16.599 3.812 2.725 1.00 85.12 249 LEU A C 1
ATOM 1961 O O . LEU A 1 249 ? 16.089 3.541 3.813 1.00 85.12 249 LEU A O 1
ATOM 1965 N N . TRP A 1 250 ? 16.411 3.055 1.651 1.00 87.94 250 TRP A N 1
ATOM 1966 C CA . TRP A 1 250 ? 15.594 1.849 1.684 1.00 87.94 250 TRP A CA 1
ATOM 1967 C C . TRP A 1 250 ? 16.218 0.747 2.532 1.00 87.94 250 TRP A C 1
ATOM 1969 O O . TRP A 1 250 ? 17.438 0.620 2.641 1.00 87.94 250 TRP A O 1
ATOM 1979 N N . THR A 1 251 ? 15.358 -0.082 3.109 1.00 91.88 251 THR A N 1
ATOM 1980 C CA . THR A 1 251 ? 15.773 -1.324 3.755 1.00 91.88 251 THR A CA 1
ATOM 1981 C C . THR A 1 251 ? 16.233 -2.304 2.691 1.00 91.88 251 THR A C 1
ATOM 1983 O O . THR A 1 251 ? 15.480 -2.575 1.766 1.00 91.88 251 THR A O 1
ATOM 1986 N N . ASN A 1 252 ? 17.447 -2.833 2.814 1.00 90.62 252 ASN A N 1
ATOM 1987 C CA . ASN A 1 252 ? 17.929 -3.913 1.963 1.00 90.62 252 ASN A CA 1
ATOM 1988 C C . ASN A 1 252 ? 17.773 -5.248 2.705 1.00 90.62 252 ASN A C 1
ATOM 1990 O O . ASN A 1 252 ? 18.248 -5.372 3.838 1.00 90.62 252 ASN A O 1
ATOM 1994 N N . LEU A 1 253 ? 17.092 -6.214 2.087 1.00 92.88 253 LEU A N 1
ATOM 1995 C CA . LEU A 1 253 ? 16.898 -7.547 2.665 1.00 92.88 253 LEU A CA 1
ATOM 1996 C C . LEU A 1 253 ? 17.971 -8.548 2.219 1.00 92.88 253 LEU A C 1
ATOM 1998 O O . LEU A 1 253 ? 18.088 -9.609 2.825 1.00 92.88 253 LEU A O 1
ATOM 2002 N N . PHE A 1 254 ? 18.751 -8.216 1.186 1.00 91.62 254 PHE A N 1
ATOM 2003 C CA . PHE A 1 254 ? 19.552 -9.184 0.443 1.00 91.62 254 PHE A CA 1
ATOM 2004 C C . PHE A 1 254 ? 21.046 -8.856 0.432 1.00 91.62 254 PHE A C 1
ATOM 2006 O O . PHE A 1 254 ? 21.442 -7.691 0.431 1.00 91.62 254 PHE A O 1
ATOM 2013 N N . ASP A 1 255 ? 21.860 -9.898 0.339 1.00 87.06 255 ASP A N 1
ATOM 2014 C CA . ASP A 1 255 ? 23.235 -9.859 -0.147 1.00 87.06 255 ASP A CA 1
ATOM 2015 C C . ASP A 1 255 ? 23.301 -10.667 -1.450 1.00 87.06 255 ASP A C 1
ATOM 2017 O O . ASP A 1 255 ? 23.110 -11.888 -1.458 1.00 87.06 255 ASP A O 1
ATOM 2021 N N . GLY A 1 256 ? 23.455 -9.968 -2.577 1.00 86.00 256 GLY A N 1
ATOM 2022 C CA . GLY A 1 256 ? 23.276 -10.558 -3.904 1.00 86.00 256 GLY A CA 1
ATOM 2023 C C . GLY A 1 256 ? 21.900 -11.215 -4.048 1.00 86.00 256 GLY A C 1
ATOM 2024 O O . GLY A 1 256 ? 20.870 -10.561 -3.929 1.00 86.00 256 GLY A O 1
ATOM 2025 N N . GLU A 1 257 ? 21.869 -12.520 -4.297 1.00 87.69 257 GLU A N 1
ATOM 2026 C CA . GLU A 1 257 ? 20.626 -13.280 -4.495 1.00 87.69 257 GLU A CA 1
ATOM 2027 C C . GLU A 1 257 ? 20.072 -13.907 -3.206 1.00 87.69 257 GLU A C 1
ATOM 2029 O O . GLU A 1 257 ? 19.031 -14.564 -3.231 1.00 87.69 257 GLU A O 1
ATOM 2034 N N . ARG A 1 258 ? 20.746 -13.727 -2.064 1.00 90.69 258 ARG A N 1
ATOM 2035 C CA . ARG A 1 258 ? 20.379 -14.376 -0.797 1.00 90.69 258 ARG A CA 1
ATOM 2036 C C . ARG A 1 258 ? 19.846 -13.365 0.201 1.00 90.69 258 ARG A C 1
ATOM 2038 O O . ARG A 1 258 ? 20.355 -12.253 0.289 1.00 90.69 258 ARG A O 1
ATOM 2045 N N . LEU A 1 259 ? 18.845 -13.754 0.989 1.00 92.62 259 LEU A N 1
ATOM 2046 C CA . LEU A 1 259 ? 18.454 -12.970 2.160 1.00 92.62 259 LEU A CA 1
ATOM 2047 C C . LEU A 1 259 ? 19.634 -12.884 3.136 1.00 92.62 259 LEU A C 1
ATOM 2049 O O . LEU A 1 259 ? 20.338 -13.871 3.363 1.00 92.62 259 LEU A O 1
ATOM 2053 N N . LEU A 1 260 ? 19.840 -11.708 3.730 1.00 93.75 260 LEU A N 1
ATOM 2054 C CA . LEU A 1 260 ? 20.810 -11.558 4.813 1.00 93.75 260 LEU A CA 1
ATOM 2055 C C . LEU A 1 260 ? 20.393 -12.459 5.990 1.00 93.75 260 LEU A C 1
ATOM 2057 O O . LEU A 1 260 ? 19.202 -12.495 6.311 1.00 93.75 260 LEU A O 1
ATOM 2061 N N . PRO A 1 261 ? 21.336 -13.102 6.708 1.00 95.38 261 PRO A N 1
ATOM 2062 C CA . PRO A 1 261 ? 21.017 -14.072 7.761 1.00 95.38 261 PRO A CA 1
ATOM 2063 C C . PRO A 1 261 ? 20.026 -13.564 8.817 1.00 95.38 261 PRO A C 1
ATOM 2065 O O . PRO A 1 261 ? 19.110 -14.282 9.202 1.00 95.38 261 PRO A O 1
ATOM 2068 N N . ARG A 1 262 ? 20.154 -12.293 9.225 1.00 95.12 262 ARG A N 1
ATOM 2069 C CA . ARG A 1 262 ? 19.247 -11.673 10.207 1.00 95.12 262 ARG A CA 1
ATOM 2070 C C . ARG A 1 262 ? 17.808 -11.554 9.698 1.00 95.12 262 ARG A C 1
ATOM 2072 O O . ARG A 1 262 ? 16.877 -11.633 10.487 1.00 95.12 262 ARG A O 1
ATOM 2079 N N . TRP A 1 263 ? 17.615 -11.336 8.397 1.00 95.56 263 TRP A N 1
ATOM 2080 C CA . TRP A 1 263 ? 16.277 -11.331 7.805 1.00 95.56 263 TRP A CA 1
ATOM 2081 C C . TRP A 1 263 ? 15.741 -12.750 7.668 1.00 95.56 263 TRP A C 1
ATOM 2083 O O . TRP A 1 263 ? 14.581 -12.968 7.988 1.00 95.56 263 TRP A O 1
ATOM 2093 N N . THR A 1 264 ? 16.576 -13.718 7.284 1.00 94.62 264 THR A N 1
ATOM 2094 C CA . THR A 1 264 ? 16.181 -15.135 7.259 1.00 94.62 264 THR A CA 1
ATOM 2095 C C . THR A 1 264 ? 15.636 -15.589 8.614 1.00 94.62 264 THR A C 1
ATOM 2097 O O . THR A 1 264 ? 14.563 -16.177 8.659 1.00 94.62 264 THR A O 1
ATOM 2100 N N . GLU A 1 265 ? 16.317 -15.253 9.714 1.00 94.31 265 GLU A N 1
ATOM 2101 C CA . GLU A 1 265 ? 15.845 -15.533 11.079 1.00 94.31 265 GLU A CA 1
ATOM 2102 C C . GLU A 1 265 ? 14.455 -14.932 11.335 1.00 94.31 265 GLU A C 1
ATOM 2104 O O . GLU A 1 265 ? 13.538 -15.651 11.716 1.00 94.31 265 GLU A O 1
ATOM 2109 N N . VAL A 1 266 ? 14.262 -13.639 11.044 1.00 94.31 266 VAL A N 1
ATOM 2110 C CA . VAL A 1 266 ? 12.973 -12.963 11.271 1.00 94.31 266 VAL A CA 1
ATOM 2111 C C . VAL A 1 266 ? 11.834 -13.602 10.476 1.00 94.31 266 VAL A C 1
ATOM 2113 O O . VAL A 1 266 ? 10.752 -13.776 11.030 1.00 94.31 266 VAL A O 1
ATOM 2116 N N . PHE A 1 267 ? 12.060 -13.956 9.208 1.00 92.50 267 PHE A N 1
ATOM 2117 C CA . PHE A 1 267 ? 11.039 -14.593 8.367 1.00 92.50 267 PHE A CA 1
ATOM 2118 C C . PHE A 1 267 ? 10.708 -16.015 8.841 1.00 92.50 267 PHE A C 1
ATOM 2120 O O . PHE A 1 267 ? 9.553 -16.417 8.778 1.00 92.50 267 PHE A O 1
ATOM 2127 N N . LEU A 1 268 ? 11.696 -16.773 9.328 1.00 92.00 268 LEU A N 1
ATOM 2128 C CA . LEU A 1 268 ? 11.471 -18.125 9.853 1.00 92.00 268 LEU A CA 1
ATOM 2129 C C . LEU A 1 268 ? 10.764 -18.118 11.216 1.00 92.00 268 LEU A C 1
ATOM 2131 O O . LEU A 1 268 ? 9.954 -19.000 11.485 1.00 92.00 268 LEU A O 1
ATOM 2135 N N . GLU A 1 269 ? 11.053 -17.132 12.067 1.00 92.00 269 GLU A N 1
ATOM 2136 C CA . GLU A 1 269 ? 10.395 -16.960 13.370 1.00 92.00 269 GLU A CA 1
ATOM 2137 C C . GLU A 1 269 ? 8.962 -16.412 13.252 1.00 92.00 269 GLU A C 1
ATOM 2139 O O . GLU A 1 269 ? 8.17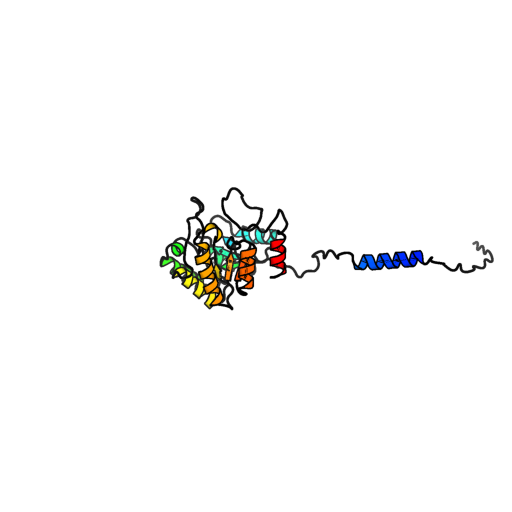3 -16.570 14.181 1.00 92.00 269 GLU A O 1
ATOM 2144 N N . ASN A 1 270 ? 8.631 -15.750 12.136 1.00 86.62 270 ASN A N 1
ATOM 2145 C CA . ASN A 1 270 ? 7.361 -15.044 11.930 1.00 86.62 270 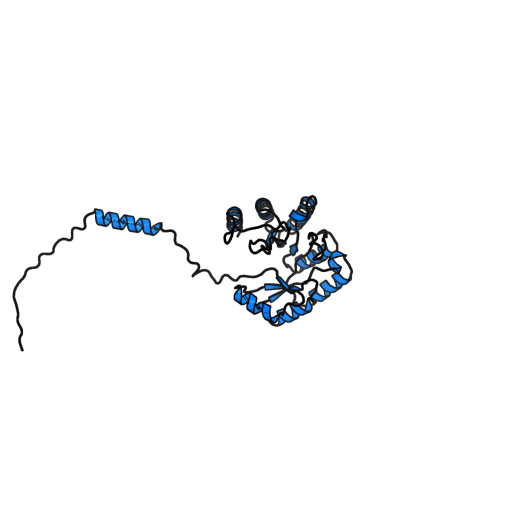ASN A CA 1
ATOM 2146 C C . ASN A 1 270 ? 6.809 -15.312 10.510 1.00 86.62 270 ASN A C 1
ATOM 2148 O O . ASN A 1 270 ? 6.816 -14.388 9.688 1.00 86.62 270 ASN A O 1
ATOM 2152 N N . PRO A 1 271 ? 6.397 -16.559 10.201 1.00 74.06 271 PRO A N 1
ATOM 2153 C CA . PRO A 1 271 ? 5.911 -16.945 8.875 1.00 74.06 271 PRO A CA 1
ATOM 2154 C C . PRO A 1 271 ? 4.566 -16.309 8.493 1.00 74.06 271 PRO A C 1
ATOM 2156 O O . PRO A 1 271 ? 3.738 -16.041 9.396 1.00 74.06 271 PRO A O 1
#

Secondary structure (DSSP, 8-state):
-------------------HHHHHHHHHHHHHHHSS-----STTS----EEEEEEEE-TT--GGGHHHHHHHTTEEEEEEEE-TTS-HHHHHHHHHH-TTTEEEEE---SHHHHTT-HHHHHHHHHHHTSTTEEEEPPEEEEE--BTTTB--EE--TTSHHHHHHHHHHHHHT--EEEEE-TGGGGGGHHHHHHHHHHHHHHSTTS-EEEEGGGG--HHHHHHHHHH-TTEEEE-TT-SSSS-TTS---PPP-EETTEE-HHHHHHHHH--

pLDDT: mean 86.68, std 18.26, range [31.7, 98.75]